Protein AF-A0AAJ7RJL3-F1 (afdb_monomer_lite)

Structure (mmCIF, N/CA/C/O backbone):
data_AF-A0AAJ7RJL3-F1
#
_entry.id   AF-A0AAJ7RJL3-F1
#
loop_
_atom_site.group_PDB
_atom_site.id
_atom_site.type_symbol
_atom_site.label_atom_id
_atom_site.label_alt_id
_atom_site.label_comp_id
_atom_site.label_asym_id
_atom_site.label_entity_id
_atom_site.label_seq_id
_atom_site.pdbx_PDB_ins_code
_atom_site.Cartn_x
_atom_site.Cartn_y
_atom_site.Cartn_z
_atom_site.occupancy
_atom_site.B_iso_or_equiv
_atom_site.auth_seq_id
_atom_site.auth_comp_id
_atom_site.auth_asym_id
_atom_site.auth_atom_id
_atom_site.pdbx_PDB_model_num
ATOM 1 N N . MET A 1 1 ? 36.591 -17.429 -32.434 1.00 35.62 1 MET A N 1
ATOM 2 C CA . MET A 1 1 ? 36.494 -15.971 -32.655 1.00 35.62 1 MET A CA 1
ATOM 3 C C . MET A 1 1 ? 35.721 -15.386 -31.494 1.00 35.62 1 MET A C 1
ATOM 5 O O . MET A 1 1 ? 34.635 -15.859 -31.198 1.00 35.62 1 MET A O 1
ATOM 9 N N . ILE A 1 2 ? 36.363 -14.473 -30.773 1.00 39.56 2 ILE A N 1
ATOM 10 C CA . ILE A 1 2 ? 35.896 -13.878 -29.521 1.00 39.56 2 ILE A CA 1
ATOM 11 C C . ILE A 1 2 ? 34.789 -12.877 -29.862 1.00 39.56 2 ILE A C 1
ATOM 13 O O . ILE A 1 2 ? 35.054 -11.872 -30.514 1.00 39.56 2 ILE A O 1
ATOM 17 N N . SER A 1 3 ? 33.558 -13.157 -29.442 1.00 34.84 3 SER A N 1
ATOM 18 C CA . SER A 1 3 ? 32.477 -12.171 -29.421 1.00 34.84 3 SER A CA 1
ATOM 19 C C . SER A 1 3 ? 32.304 -11.738 -27.974 1.00 34.84 3 SER A C 1
ATOM 21 O O . SER A 1 3 ? 31.796 -12.480 -27.139 1.00 34.84 3 SER A O 1
ATOM 23 N N . THR A 1 4 ? 32.830 -10.557 -27.683 1.00 36.81 4 THR A N 1
ATOM 24 C CA . THR A 1 4 ? 32.762 -9.854 -26.406 1.00 36.81 4 THR A CA 1
ATOM 25 C C . THR A 1 4 ? 31.321 -9.787 -25.899 1.00 36.81 4 THR A C 1
ATOM 27 O O . THR A 1 4 ? 30.490 -9.067 -26.453 1.00 36.81 4 THR A O 1
ATOM 30 N N . GLN A 1 5 ? 31.021 -10.526 -24.828 1.00 39.53 5 GLN A N 1
ATOM 31 C CA . GLN A 1 5 ? 29.902 -10.199 -23.951 1.00 39.53 5 GLN A CA 1
ATOM 32 C C . GLN A 1 5 ? 30.221 -8.842 -23.323 1.00 39.53 5 GLN A C 1
ATOM 34 O O . GLN A 1 5 ? 30.976 -8.755 -22.357 1.00 39.53 5 GLN A O 1
ATOM 39 N N . ASN A 1 6 ? 29.683 -7.769 -23.900 1.00 44.06 6 ASN A N 1
ATOM 40 C CA . ASN A 1 6 ? 29.599 -6.493 -23.208 1.00 44.06 6 ASN A CA 1
ATOM 41 C C . ASN A 1 6 ? 28.686 -6.726 -22.001 1.00 44.06 6 ASN A C 1
ATOM 43 O O . ASN A 1 6 ? 27.467 -6.806 -22.140 1.00 44.06 6 ASN A O 1
ATOM 47 N N . SER A 1 7 ? 29.296 -6.939 -20.837 1.00 47.31 7 SER A N 1
ATOM 48 C CA . SER A 1 7 ? 28.604 -6.988 -19.557 1.00 47.31 7 SER A CA 1
ATOM 49 C C . SER A 1 7 ? 27.905 -5.648 -19.370 1.00 47.31 7 SER A C 1
ATOM 51 O O . SER A 1 7 ? 28.570 -4.637 -19.160 1.00 47.31 7 SER A O 1
ATOM 53 N N . TRP A 1 8 ? 26.580 -5.630 -19.499 1.00 61.69 8 TRP A N 1
ATOM 54 C CA . TRP A 1 8 ? 25.765 -4.483 -19.122 1.00 61.69 8 TRP A CA 1
ATOM 55 C C . TRP A 1 8 ? 26.005 -4.241 -17.635 1.00 61.69 8 TRP A C 1
ATOM 57 O O . TRP A 1 8 ? 25.632 -5.080 -16.816 1.00 61.69 8 TRP A O 1
ATOM 67 N N . ASP A 1 9 ? 26.686 -3.151 -17.298 1.00 85.81 9 ASP A N 1
ATOM 68 C CA . ASP A 1 9 ? 26.835 -2.707 -15.918 1.00 85.81 9 ASP A CA 1
ATOM 69 C C . ASP A 1 9 ? 25.826 -1.575 -15.684 1.00 85.81 9 ASP A C 1
ATOM 71 O O . ASP A 1 9 ? 26.066 -0.440 -16.115 1.00 85.81 9 ASP A O 1
ATOM 75 N N . PRO A 1 10 ? 24.696 -1.854 -15.001 1.00 85.88 10 PRO A N 1
ATOM 76 C CA . PRO A 1 10 ? 23.670 -0.853 -14.739 1.00 85.88 10 PRO A CA 1
ATOM 77 C C . PRO A 1 10 ? 24.221 0.375 -14.016 1.00 85.88 10 PRO A C 1
ATOM 79 O O . PRO A 1 10 ? 23.704 1.475 -14.199 1.00 85.88 10 PRO A O 1
ATOM 82 N N . LYS A 1 11 ? 25.277 0.208 -13.210 1.00 91.62 11 LYS A N 1
ATOM 83 C CA . LYS A 1 11 ? 25.910 1.317 -12.504 1.00 91.62 11 LYS A CA 1
ATOM 84 C C . LYS A 1 11 ? 26.559 2.284 -13.487 1.00 91.62 11 LYS A C 1
ATOM 86 O O . LYS A 1 11 ? 26.235 3.473 -13.491 1.00 91.62 11 LYS A O 1
ATOM 91 N N . LEU A 1 12 ? 27.438 1.759 -14.337 1.00 93.19 12 LEU A N 1
ATOM 92 C CA . LEU A 1 12 ? 28.177 2.546 -15.318 1.00 93.19 12 LEU A CA 1
ATOM 93 C C . LEU A 1 12 ? 27.236 3.210 -16.334 1.00 93.19 12 LEU A C 1
ATOM 95 O O . LEU A 1 12 ? 27.422 4.377 -16.678 1.00 93.19 12 LEU A O 1
ATOM 99 N N . ASP A 1 13 ? 26.199 2.503 -16.780 1.00 92.44 13 ASP A N 1
ATOM 100 C CA . ASP A 1 13 ? 25.237 3.026 -17.754 1.00 92.44 13 ASP A CA 1
ATOM 101 C C . ASP A 1 13 ? 24.418 4.202 -17.202 1.00 92.44 13 ASP A C 1
ATOM 103 O O . ASP A 1 13 ? 24.235 5.210 -17.892 1.00 92.44 13 ASP A O 1
ATOM 107 N N . ILE A 1 14 ? 23.961 4.112 -15.950 1.00 95.69 14 ILE A N 1
ATOM 108 C CA . ILE A 1 14 ? 23.190 5.175 -15.289 1.00 95.69 14 ILE A CA 1
ATOM 109 C C . ILE A 1 14 ? 24.062 6.395 -14.978 1.00 95.69 14 ILE A C 1
ATOM 111 O O . ILE A 1 14 ? 23.648 7.535 -15.203 1.00 95.69 14 ILE A O 1
ATOM 115 N N . GLU A 1 15 ? 25.286 6.187 -14.502 1.00 95.81 15 GLU A N 1
ATOM 116 C CA . GLU A 1 15 ? 26.216 7.286 -14.241 1.00 95.81 15 GLU A CA 1
ATOM 117 C C . GLU A 1 15 ? 26.588 8.015 -15.541 1.00 95.81 15 GLU A C 1
ATOM 119 O O . GLU A 1 15 ? 26.516 9.246 -15.606 1.00 95.81 15 GLU A O 1
ATOM 124 N N . ASN A 1 16 ? 26.845 7.273 -16.623 1.00 95.38 16 ASN A N 1
ATOM 125 C CA . ASN A 1 16 ? 27.062 7.843 -17.953 1.00 95.38 16 ASN A CA 1
ATOM 126 C C . ASN A 1 16 ? 25.826 8.581 -18.488 1.00 95.38 16 ASN A C 1
ATOM 128 O O . ASN A 1 16 ? 25.960 9.636 -19.114 1.00 95.38 16 ASN A O 1
ATOM 132 N N . LEU A 1 17 ? 24.620 8.052 -18.258 1.00 95.25 17 LEU A N 1
ATOM 133 C CA . LEU A 1 17 ? 23.366 8.711 -18.622 1.00 95.25 17 LEU A CA 1
ATOM 134 C C . LEU A 1 17 ? 23.242 10.071 -17.926 1.00 95.25 17 LEU A C 1
ATOM 136 O O . LEU A 1 17 ? 22.984 11.073 -18.590 1.00 95.25 17 LEU A O 1
ATOM 140 N N . THR A 1 18 ? 23.456 10.116 -16.611 1.00 96.31 18 THR A N 1
ATOM 141 C CA . THR A 1 18 ? 23.304 11.353 -15.827 1.00 96.31 18 THR A CA 1
ATOM 142 C C . THR A 1 18 ? 24.402 12.375 -16.127 1.00 96.31 18 THR A C 1
ATOM 144 O O . THR A 1 18 ? 24.168 13.585 -16.090 1.00 96.31 18 THR A O 1
ATOM 147 N N . HIS A 1 19 ? 25.595 11.907 -16.502 1.00 96.19 19 HIS A N 1
ATOM 148 C CA . HIS A 1 19 ? 26.660 12.771 -16.995 1.00 96.19 19 HIS A CA 1
ATOM 149 C C . HIS A 1 19 ? 26.281 13.415 -18.340 1.00 96.19 19 HIS A C 1
ATOM 151 O O . HIS A 1 19 ? 26.462 14.618 -18.529 1.00 96.19 19 HIS A O 1
ATOM 157 N N . LYS A 1 20 ? 25.692 12.647 -19.270 1.00 95.62 20 LYS A N 1
ATOM 158 C CA . LYS A 1 20 ? 25.243 13.151 -20.585 1.00 95.62 20 LYS A CA 1
ATOM 159 C C . LYS A 1 20 ? 24.123 14.187 -20.492 1.00 95.62 20 LYS A C 1
ATOM 161 O O . LYS A 1 20 ? 24.009 15.026 -21.379 1.00 95.62 20 LYS A O 1
ATOM 166 N N . THR A 1 21 ? 23.308 14.151 -19.441 1.00 92.94 21 THR A N 1
ATOM 167 C CA . THR A 1 21 ? 22.253 15.151 -19.209 1.00 92.94 21 THR A CA 1
ATOM 168 C C . THR A 1 21 ? 22.771 16.433 -18.549 1.00 92.94 21 THR A C 1
ATOM 170 O O . THR A 1 21 ? 21.973 17.325 -18.276 1.00 92.94 21 THR A O 1
ATOM 173 N N . GLY A 1 22 ? 24.077 16.538 -18.262 1.00 92.88 22 GLY A N 1
ATOM 174 C CA . GLY A 1 22 ? 24.692 17.721 -17.646 1.00 92.88 22 GLY A CA 1
ATOM 175 C C . GLY A 1 22 ? 24.421 17.870 -16.145 1.00 92.88 22 GLY A C 1
ATOM 176 O O . GLY A 1 22 ? 24.781 18.880 -15.551 1.00 92.88 22 GLY A O 1
ATOM 177 N N . ASN A 1 23 ? 23.801 16.870 -15.516 1.00 94.94 23 ASN A N 1
ATOM 178 C CA . ASN A 1 23 ? 23.487 16.875 -14.092 1.00 94.94 23 ASN A CA 1
ATOM 179 C C . ASN A 1 23 ? 23.761 15.483 -13.522 1.00 94.94 23 ASN A C 1
ATOM 181 O O . ASN A 1 23 ? 22.869 14.635 -13.436 1.00 94.94 23 ASN A O 1
ATOM 185 N N . TYR A 1 24 ? 25.028 15.255 -13.178 1.00 96.69 24 TYR A N 1
ATOM 186 C CA . TYR A 1 24 ? 25.513 13.965 -12.707 1.00 96.69 24 TYR A CA 1
ATOM 187 C C . TYR A 1 24 ? 24.829 13.531 -11.402 1.00 96.69 24 TYR A C 1
ATOM 189 O O . TYR A 1 24 ? 24.559 14.339 -10.500 1.00 96.69 24 TYR A O 1
ATOM 197 N N . LYS A 1 25 ? 24.562 12.227 -11.309 1.00 96.44 25 LYS A N 1
ATOM 198 C CA . LYS A 1 25 ? 24.085 11.541 -10.110 1.00 96.44 25 LYS A CA 1
ATOM 199 C C . LYS A 1 25 ? 24.836 10.224 -9.970 1.00 96.44 25 LYS A C 1
ATOM 201 O O . LYS A 1 25 ? 24.911 9.452 -10.920 1.00 96.44 25 LYS A O 1
ATOM 206 N N . GLN A 1 26 ? 25.341 9.966 -8.766 1.00 96.94 26 GLN A N 1
ATOM 207 C CA . GLN A 1 26 ? 25.836 8.639 -8.408 1.00 96.94 26 GLN A CA 1
ATOM 208 C C . GLN A 1 26 ? 24.698 7.622 -8.516 1.00 96.94 26 GLN A C 1
ATOM 210 O O . GLN A 1 26 ? 23.537 7.971 -8.273 1.00 96.94 26 GLN A O 1
ATOM 215 N N . PHE A 1 27 ? 25.032 6.372 -8.831 1.00 96.69 27 PHE A N 1
ATOM 216 C CA . PHE A 1 27 ? 24.039 5.317 -9.024 1.00 96.69 27 PHE A CA 1
ATOM 217 C C . PHE A 1 27 ? 23.058 5.179 -7.851 1.00 96.69 27 PHE A C 1
ATOM 219 O O . PHE A 1 27 ? 21.849 5.228 -8.064 1.00 96.69 27 PHE A O 1
ATOM 226 N N . ASP A 1 28 ? 23.550 5.110 -6.612 1.00 97.12 28 ASP A N 1
ATOM 227 C CA . ASP A 1 28 ? 22.690 4.939 -5.430 1.00 97.12 28 ASP A CA 1
ATOM 228 C C . ASP A 1 28 ? 21.732 6.124 -5.236 1.00 97.12 28 ASP A C 1
ATOM 230 O O . ASP A 1 28 ? 20.562 5.952 -4.893 1.00 97.12 28 ASP A O 1
ATOM 234 N N . ILE A 1 29 ? 22.199 7.345 -5.521 1.00 96.88 29 ILE A N 1
ATOM 235 C CA . ILE A 1 29 ? 21.365 8.553 -5.472 1.00 96.88 29 ILE A CA 1
ATOM 236 C C . ILE A 1 29 ? 20.277 8.469 -6.542 1.00 96.88 29 ILE A C 1
ATOM 238 O O . ILE A 1 29 ? 19.115 8.749 -6.259 1.00 96.88 29 ILE A O 1
ATOM 242 N N . PHE A 1 30 ? 20.633 8.057 -7.758 1.00 97.12 30 PHE A N 1
ATOM 243 C CA . PHE A 1 30 ? 19.678 7.890 -8.847 1.00 97.12 30 PHE A CA 1
ATOM 244 C C . PHE A 1 30 ? 18.616 6.828 -8.522 1.00 97.12 30 PHE A C 1
ATOM 246 O O . PHE A 1 30 ? 17.428 7.063 -8.744 1.00 97.12 30 PHE A O 1
ATOM 253 N N . VAL A 1 31 ? 19.014 5.693 -7.939 1.00 97.00 31 VAL A N 1
ATOM 254 C CA . VAL A 1 31 ? 18.088 4.642 -7.485 1.00 97.00 31 VAL A CA 1
ATOM 255 C C . VAL A 1 31 ? 17.143 5.177 -6.409 1.00 97.00 31 VAL A C 1
ATOM 257 O O . VAL A 1 31 ? 15.935 4.966 -6.505 1.00 97.00 31 VAL A O 1
ATOM 260 N N . ASN A 1 32 ? 17.647 5.943 -5.440 1.00 97.12 32 ASN A N 1
ATOM 261 C CA . ASN A 1 32 ? 16.813 6.570 -4.411 1.00 97.12 32 ASN A CA 1
ATOM 262 C C . ASN A 1 32 ? 15.843 7.609 -4.997 1.00 97.12 32 ASN A C 1
ATOM 264 O O . ASN A 1 32 ? 14.693 7.702 -4.559 1.00 97.12 32 ASN A O 1
ATOM 268 N N . MET A 1 33 ? 16.272 8.376 -6.005 1.00 96.75 33 MET A N 1
ATOM 269 C CA . MET A 1 33 ? 15.394 9.289 -6.744 1.00 96.75 33 MET A CA 1
ATOM 270 C C . MET A 1 33 ? 14.291 8.511 -7.465 1.00 96.75 33 MET A C 1
ATOM 272 O O . MET A 1 33 ? 13.120 8.867 -7.353 1.00 96.75 33 MET A O 1
ATOM 276 N N . LEU A 1 34 ? 14.640 7.418 -8.148 1.00 97.12 34 LEU A N 1
ATOM 277 C CA . LEU A 1 34 ? 13.685 6.554 -8.840 1.00 97.12 34 LEU A CA 1
ATOM 278 C C . LEU A 1 34 ? 12.684 5.926 -7.861 1.00 97.12 34 LEU A C 1
ATOM 280 O O . LEU A 1 34 ? 11.479 5.972 -8.102 1.00 97.12 34 LEU A O 1
ATOM 284 N N . GLN A 1 35 ? 13.163 5.411 -6.727 1.00 97.12 35 GLN A N 1
ATOM 285 C CA . GLN A 1 35 ? 12.326 4.884 -5.652 1.00 97.12 35 GLN A CA 1
ATOM 286 C C . GLN A 1 35 ? 11.371 5.955 -5.113 1.00 97.12 35 GLN A C 1
ATOM 288 O O . GLN A 1 35 ? 10.177 5.698 -4.966 1.00 97.12 35 GLN A O 1
ATOM 293 N N . SER A 1 36 ? 11.872 7.166 -4.861 1.00 97.12 36 SER A N 1
ATOM 294 C CA . SER A 1 36 ? 11.058 8.280 -4.363 1.00 97.12 36 SER A CA 1
ATOM 295 C C . SER A 1 36 ? 9.999 8.716 -5.376 1.00 97.12 36 SER A C 1
ATOM 297 O O . SER A 1 36 ? 8.876 9.032 -4.989 1.00 97.12 36 SER A O 1
ATOM 299 N N . GLY A 1 37 ? 10.322 8.677 -6.673 1.00 95.69 37 GLY A N 1
ATOM 300 C CA . GLY A 1 37 ? 9.372 8.928 -7.755 1.00 95.69 37 GLY A CA 1
ATOM 301 C C . GLY A 1 37 ? 8.282 7.854 -7.852 1.00 95.69 37 GLY A C 1
ATOM 302 O O . GLY A 1 37 ? 7.109 8.186 -8.014 1.00 95.69 37 GLY A O 1
ATOM 303 N N . LEU A 1 38 ? 8.638 6.572 -7.696 1.00 96.75 38 LEU A N 1
ATOM 304 C CA . LEU A 1 38 ? 7.683 5.453 -7.708 1.00 96.75 38 LEU A CA 1
ATOM 305 C C . LEU A 1 38 ? 6.736 5.494 -6.501 1.00 96.75 38 LEU A C 1
ATOM 307 O O . LEU A 1 38 ? 5.535 5.272 -6.648 1.00 96.75 38 LEU A O 1
ATOM 311 N N . LEU A 1 39 ? 7.272 5.803 -5.318 1.00 96.88 39 LEU A N 1
ATOM 312 C CA . LEU A 1 39 ? 6.508 5.911 -4.072 1.00 96.88 39 LEU A CA 1
ATOM 313 C C . LEU A 1 39 ? 5.832 7.278 -3.889 1.00 96.88 39 LEU A C 1
ATOM 315 O O . LEU A 1 39 ? 5.066 7.450 -2.943 1.00 96.88 39 LEU A O 1
ATOM 319 N N . LYS A 1 40 ? 6.102 8.244 -4.778 1.00 94.25 40 LYS A N 1
ATOM 320 C CA . LYS A 1 40 ? 5.620 9.634 -4.708 1.00 94.25 40 LYS A CA 1
ATOM 321 C C . LYS A 1 40 ? 5.911 10.308 -3.359 1.00 94.25 40 LYS A C 1
ATOM 323 O O . LYS A 1 40 ? 5.078 11.034 -2.824 1.00 94.25 40 LYS A O 1
ATOM 328 N N . THR A 1 41 ? 7.091 10.058 -2.795 1.00 95.94 41 THR A N 1
ATOM 329 C CA . THR A 1 41 ? 7.513 10.601 -1.488 1.00 95.94 41 THR A CA 1
ATOM 330 C C . THR A 1 41 ? 8.260 11.930 -1.592 1.00 95.94 41 THR A C 1
ATOM 332 O O . THR A 1 41 ? 8.510 12.568 -0.572 1.00 95.94 41 THR A O 1
ATOM 335 N N . SER A 1 42 ? 8.626 12.356 -2.803 1.00 94.50 42 SER A N 1
ATOM 336 C CA . SER A 1 42 ? 9.332 13.610 -3.065 1.00 94.50 42 SER A CA 1
ATOM 337 C C . SER A 1 42 ? 8.641 14.390 -4.178 1.00 94.50 42 SER A C 1
ATOM 339 O O . SER A 1 42 ? 8.313 13.825 -5.217 1.00 94.50 42 SER A O 1
ATOM 341 N N . GLU A 1 43 ? 8.456 15.693 -3.973 1.00 93.38 43 GLU A N 1
ATOM 342 C CA . GLU A 1 43 ? 7.860 16.600 -4.966 1.00 93.38 43 GLU A CA 1
ATOM 343 C C . GLU A 1 43 ? 8.862 17.023 -6.054 1.00 93.38 43 GLU A C 1
ATOM 345 O O . GLU A 1 43 ? 8.466 17.432 -7.143 1.00 93.38 43 GLU A O 1
ATOM 350 N N . CYS A 1 44 ? 10.166 16.879 -5.795 1.00 94.12 44 CYS A N 1
ATOM 351 C CA . CYS A 1 44 ? 11.230 17.262 -6.726 1.00 94.12 44 CYS A CA 1
ATOM 352 C C . CYS A 1 44 ? 11.481 16.215 -7.823 1.00 94.12 44 CYS A C 1
ATOM 354 O O . CYS A 1 44 ? 12.279 16.457 -8.728 1.00 94.12 44 CYS A O 1
ATOM 356 N N . VAL A 1 45 ? 10.859 15.034 -7.745 1.00 96.81 45 VAL A N 1
ATOM 357 C CA . VAL A 1 45 ? 11.052 13.942 -8.708 1.00 96.81 45 VAL A CA 1
ATOM 358 C C . VAL A 1 45 ? 9.703 13.472 -9.242 1.00 96.81 45 VAL A C 1
ATOM 360 O O . VAL A 1 45 ? 8.831 13.083 -8.471 1.00 96.81 45 VAL A O 1
ATOM 363 N N . SER A 1 46 ? 9.545 13.448 -10.565 1.00 96.62 46 SER A N 1
ATOM 364 C CA . SER A 1 46 ? 8.373 12.873 -11.235 1.00 96.62 46 SER A CA 1
ATOM 365 C C . SER A 1 46 ? 8.776 11.828 -12.275 1.00 96.62 46 SER A C 1
ATOM 367 O O . SER A 1 46 ? 9.890 11.854 -12.800 1.00 96.62 46 SER A O 1
ATOM 369 N N . LEU A 1 47 ? 7.868 10.892 -12.561 1.00 97.44 47 LEU A N 1
ATOM 370 C CA . LEU A 1 47 ? 8.082 9.798 -13.506 1.00 97.44 47 LEU A CA 1
ATOM 371 C C . LEU A 1 47 ? 7.006 9.811 -14.589 1.00 97.44 47 LEU A C 1
ATOM 373 O O . LEU A 1 47 ? 5.820 9.755 -14.268 1.00 97.44 47 LEU A O 1
ATOM 377 N N . ASP A 1 48 ? 7.434 9.801 -15.850 1.00 95.81 48 ASP A N 1
ATOM 378 C CA . ASP A 1 48 ? 6.557 9.711 -17.020 1.00 95.81 48 ASP A CA 1
ATOM 379 C C . ASP A 1 48 ? 6.961 8.516 -17.893 1.00 95.81 48 ASP A C 1
ATOM 381 O O . ASP A 1 48 ? 8.147 8.234 -18.044 1.00 95.81 48 ASP A O 1
ATOM 385 N N . LEU A 1 49 ? 6.003 7.811 -18.499 1.00 95.69 49 LEU A N 1
ATOM 386 C CA . LEU A 1 49 ? 6.285 6.709 -19.427 1.00 95.69 49 LEU A CA 1
ATOM 387 C C . LEU A 1 49 ? 5.870 7.107 -20.842 1.00 95.69 49 LEU A C 1
ATOM 389 O O . LEU A 1 49 ? 4.683 7.254 -21.121 1.00 95.69 49 LEU A O 1
ATOM 393 N N . LEU A 1 50 ? 6.847 7.255 -21.734 1.00 93.62 50 LEU A N 1
ATOM 394 C CA . LEU A 1 50 ? 6.639 7.773 -23.084 1.00 93.62 50 LEU A CA 1
ATOM 395 C C . LEU A 1 50 ? 6.937 6.726 -24.158 1.00 93.62 50 LEU A C 1
ATOM 397 O O . LEU A 1 50 ? 7.821 5.874 -24.016 1.00 93.62 50 LEU A O 1
ATOM 401 N N . THR A 1 51 ? 6.210 6.807 -25.268 1.00 92.69 51 THR A N 1
ATOM 402 C CA . THR A 1 51 ? 6.559 6.114 -26.510 1.00 92.69 51 THR A CA 1
ATOM 403 C C . THR A 1 51 ? 7.529 6.955 -27.340 1.00 92.69 51 THR A C 1
ATOM 405 O O . THR A 1 51 ? 7.718 8.147 -27.096 1.00 92.69 51 THR A O 1
ATOM 408 N N . PHE A 1 52 ? 8.143 6.351 -28.359 1.00 88.50 52 PHE A N 1
ATOM 409 C CA . PHE A 1 52 ? 8.986 7.105 -29.291 1.00 88.50 52 PHE A CA 1
ATOM 410 C C . PHE A 1 52 ? 8.206 8.228 -29.999 1.00 88.50 52 PHE A C 1
ATOM 412 O O . PHE A 1 52 ? 8.710 9.341 -30.113 1.00 88.50 52 PHE A O 1
ATOM 419 N N . LYS A 1 53 ? 6.947 7.968 -30.373 1.00 88.88 53 LYS A N 1
ATOM 420 C CA . LYS A 1 53 ? 6.054 8.966 -30.977 1.00 88.88 53 LYS A CA 1
ATOM 421 C C . LYS A 1 53 ? 5.820 10.163 -30.050 1.00 88.88 53 LYS A C 1
ATOM 423 O O . LYS A 1 53 ? 5.841 11.304 -30.500 1.00 88.88 53 LYS A O 1
ATOM 428 N N . ASP A 1 54 ? 5.644 9.922 -28.751 1.00 89.94 54 ASP A N 1
ATOM 429 C CA . ASP A 1 54 ? 5.452 11.001 -27.771 1.00 89.94 54 ASP A CA 1
ATOM 430 C C . ASP A 1 54 ? 6.708 11.874 -27.642 1.00 89.94 54 ASP A C 1
ATOM 432 O O . ASP A 1 54 ? 6.611 13.096 -27.532 1.00 89.94 54 ASP A O 1
ATOM 436 N N . LEU A 1 55 ? 7.899 11.269 -27.717 1.00 86.31 55 LEU A N 1
ATOM 437 C CA . LEU A 1 55 ? 9.165 12.008 -27.715 1.00 86.31 55 LEU A CA 1
ATOM 438 C C . LEU A 1 55 ? 9.319 12.902 -28.952 1.00 86.31 55 LEU A C 1
ATOM 440 O O . LEU A 1 55 ? 9.820 14.021 -28.832 1.00 86.31 55 LEU A O 1
ATOM 444 N N . GLU A 1 56 ? 8.891 12.437 -30.127 1.00 85.38 56 GLU A N 1
ATOM 445 C CA . GLU A 1 56 ? 8.881 13.254 -31.347 1.00 85.38 56 GLU A CA 1
ATOM 446 C C . GLU A 1 56 ? 7.929 14.444 -31.219 1.00 85.38 56 GLU A C 1
ATOM 448 O O . GLU A 1 56 ? 8.324 15.569 -31.523 1.00 85.38 56 GLU A O 1
ATOM 453 N N . LEU A 1 57 ? 6.726 14.224 -30.679 1.00 86.12 57 LEU A N 1
ATOM 454 C CA . LEU A 1 57 ? 5.755 15.292 -30.425 1.00 86.12 57 LEU A CA 1
ATOM 455 C C . LEU A 1 57 ? 6.275 16.334 -29.424 1.00 86.12 57 LEU A C 1
ATOM 457 O O . LEU A 1 57 ? 6.035 17.533 -29.584 1.00 86.12 57 LEU A O 1
ATOM 461 N N . LEU A 1 58 ? 7.005 15.904 -28.392 1.00 83.38 58 LEU A N 1
ATOM 462 C CA . LEU A 1 58 ? 7.635 16.820 -27.439 1.00 83.38 58 LEU A CA 1
ATOM 463 C C . LEU A 1 58 ? 8.760 17.636 -28.086 1.00 83.38 58 LEU A C 1
ATOM 465 O O . LEU A 1 58 ? 8.907 18.818 -27.772 1.00 83.38 58 LEU A O 1
ATOM 469 N N . ARG A 1 59 ? 9.527 17.044 -29.010 1.00 82.94 59 ARG A N 1
ATOM 470 C CA . ARG A 1 59 ? 10.543 17.773 -29.784 1.00 82.94 59 ARG A CA 1
ATOM 471 C C . ARG A 1 59 ? 9.910 18.786 -30.731 1.00 82.94 59 ARG A C 1
ATOM 473 O O . ARG A 1 59 ? 10.347 19.932 -30.741 1.00 82.94 59 ARG A O 1
ATOM 480 N N . SER A 1 60 ? 8.873 18.398 -31.471 1.00 78.44 60 SER A N 1
ATOM 481 C CA . SER A 1 60 ? 8.203 19.286 -32.426 1.00 78.44 60 SER A CA 1
ATOM 482 C C . SER A 1 60 ? 7.464 20.433 -31.737 1.00 78.44 60 SER A C 1
ATOM 484 O O . SER A 1 60 ? 7.435 21.536 -32.263 1.00 78.44 60 SER A O 1
ATOM 486 N N . ARG A 1 61 ? 6.910 20.214 -30.536 1.00 76.00 61 ARG A N 1
ATOM 487 C CA . ARG A 1 61 ? 6.283 21.285 -29.744 1.00 76.00 61 ARG A CA 1
ATOM 488 C C . ARG A 1 61 ? 7.305 22.254 -29.143 1.00 76.00 61 ARG A C 1
ATOM 490 O O . ARG A 1 61 ? 7.008 23.430 -28.988 1.00 76.00 61 ARG A O 1
ATOM 497 N N . ARG A 1 62 ? 8.499 21.777 -28.777 1.00 68.88 62 ARG A N 1
ATOM 498 C CA . ARG A 1 62 ? 9.569 22.634 -28.234 1.00 68.88 62 ARG A CA 1
ATOM 499 C C . ARG A 1 62 ? 10.242 23.490 -29.314 1.00 68.88 62 ARG A C 1
ATOM 501 O O . ARG A 1 62 ? 10.893 24.472 -28.982 1.00 68.88 62 ARG A O 1
ATOM 508 N N . ILE A 1 63 ? 10.096 23.096 -30.579 1.00 62.72 63 ILE A N 1
ATOM 509 C CA . ILE A 1 63 ? 10.687 23.727 -31.759 1.00 62.72 63 ILE A CA 1
ATOM 510 C C . ILE A 1 63 ? 9.538 24.118 -32.704 1.00 62.72 63 ILE A C 1
ATOM 512 O O . ILE A 1 63 ? 9.348 23.513 -33.757 1.00 62.72 63 ILE A O 1
ATOM 516 N N . GLU A 1 64 ? 8.726 25.108 -32.332 1.00 55.44 64 GLU A N 1
ATOM 517 C CA . GLU A 1 64 ? 7.836 25.752 -33.306 1.00 55.44 64 GLU A CA 1
ATOM 518 C C . GLU A 1 64 ? 8.705 26.448 -34.367 1.00 55.44 64 GLU A C 1
ATOM 520 O O . GLU A 1 64 ? 9.296 27.493 -34.105 1.00 55.44 64 GLU A O 1
ATOM 525 N N . GLY A 1 65 ? 8.825 25.843 -35.558 1.00 53.66 65 GLY A N 1
ATOM 526 C CA . GLY A 1 65 ? 9.364 26.533 -36.736 1.00 53.66 65 GLY A CA 1
ATOM 527 C C . GLY A 1 65 ? 10.208 25.741 -37.738 1.00 53.66 65 GLY A C 1
ATOM 528 O O . GLY A 1 65 ? 10.614 26.335 -38.730 1.00 53.66 65 GLY A O 1
ATOM 529 N N . SER A 1 66 ? 10.489 24.444 -37.565 1.00 47.69 66 SER A N 1
ATOM 530 C CA . SER A 1 66 ? 11.244 23.697 -38.590 1.00 47.69 66 SER A CA 1
ATOM 531 C C . SER A 1 66 ? 10.472 22.491 -39.109 1.00 47.69 66 SER A C 1
ATOM 533 O O . SER A 1 66 ? 10.509 21.389 -38.564 1.00 47.69 66 SER A O 1
ATOM 535 N N . SER A 1 67 ? 9.749 22.737 -40.198 1.00 52.81 67 SER A N 1
ATOM 536 C CA . SER A 1 67 ? 9.231 21.728 -41.109 1.00 52.81 67 SER A CA 1
ATOM 537 C C . SER A 1 67 ? 10.392 20.933 -41.704 1.00 52.81 67 SER A C 1
ATOM 539 O O . SER A 1 67 ? 10.979 21.375 -42.681 1.00 52.81 67 SER A O 1
ATOM 541 N N . ASN A 1 68 ? 10.724 19.779 -41.126 1.00 49.91 68 ASN A N 1
ATOM 542 C CA . ASN A 1 68 ? 11.510 18.733 -41.783 1.00 49.91 68 ASN A CA 1
ATOM 543 C C . ASN A 1 68 ? 11.121 17.376 -41.185 1.00 49.91 68 ASN A C 1
ATOM 545 O O . ASN A 1 68 ? 11.748 16.861 -40.263 1.00 49.91 68 ASN A O 1
ATOM 549 N N . SER A 1 69 ? 10.034 16.815 -41.714 1.00 46.03 69 SER A N 1
ATOM 550 C CA . SER A 1 69 ? 9.616 15.433 -41.483 1.00 46.03 69 SER A CA 1
ATOM 551 C C . SER A 1 69 ? 10.603 14.499 -42.189 1.00 46.03 69 SER A C 1
ATOM 553 O O . SER A 1 69 ? 10.427 14.182 -43.366 1.00 46.03 69 SER A O 1
ATOM 555 N N . SER A 1 70 ? 11.644 14.047 -41.491 1.00 51.06 70 SER A N 1
ATOM 556 C CA . SER A 1 70 ? 12.430 12.902 -41.942 1.00 51.06 70 SER A CA 1
ATOM 557 C C . SER A 1 70 ? 11.623 11.625 -41.711 1.00 51.06 70 SER A C 1
ATOM 559 O O . SER A 1 70 ? 11.512 11.094 -40.609 1.00 51.06 70 SER A O 1
ATOM 561 N N . THR A 1 71 ? 11.041 11.125 -42.796 1.00 49.56 71 THR A N 1
ATOM 562 C CA . THR A 1 71 ? 10.444 9.794 -42.907 1.00 49.56 71 THR A CA 1
ATOM 563 C C . THR A 1 71 ? 11.535 8.733 -42.751 1.00 49.56 71 THR A C 1
ATOM 565 O O . THR A 1 71 ? 12.055 8.214 -43.738 1.00 49.56 71 THR A O 1
ATOM 568 N N . LEU A 1 72 ? 11.929 8.427 -41.516 1.00 52.78 72 LEU A N 1
ATOM 569 C CA . LEU A 1 72 ? 12.875 7.353 -41.234 1.00 52.78 72 LEU A CA 1
ATOM 570 C C . LEU A 1 72 ? 12.120 6.143 -40.681 1.00 52.78 72 LEU A C 1
ATOM 572 O O . LEU A 1 72 ? 11.770 6.098 -39.507 1.00 52.78 72 LEU A O 1
ATOM 576 N N . ASN A 1 73 ? 11.850 5.190 -41.579 1.00 48.03 73 ASN A N 1
ATOM 577 C CA . ASN A 1 73 ? 11.509 3.782 -41.348 1.00 48.03 73 ASN A CA 1
ATOM 578 C C . ASN A 1 73 ? 11.286 3.397 -39.882 1.00 48.03 73 ASN A C 1
ATOM 580 O O . ASN A 1 73 ? 12.157 2.831 -39.213 1.00 48.03 73 ASN A O 1
ATOM 584 N N . HIS A 1 74 ? 10.077 3.671 -39.404 1.00 51.50 74 HIS A N 1
ATOM 585 C CA . HIS A 1 74 ? 9.656 3.333 -38.061 1.00 51.50 74 HIS A CA 1
ATOM 586 C C . HIS A 1 74 ? 9.394 1.823 -38.002 1.00 51.50 74 HIS A C 1
ATOM 588 O O . HIS A 1 74 ? 8.258 1.358 -38.078 1.00 51.50 74 HIS A O 1
ATOM 594 N N . LYS A 1 75 ? 10.460 1.023 -37.855 1.00 52.97 75 LYS A N 1
ATOM 595 C CA . LYS A 1 75 ? 10.318 -0.306 -37.251 1.00 52.97 75 LYS A CA 1
ATOM 596 C C . LYS A 1 75 ? 9.522 -0.081 -35.968 1.00 52.97 75 LYS A C 1
ATOM 598 O O . LYS A 1 75 ? 9.890 0.771 -35.154 1.00 52.97 75 LYS A O 1
ATOM 603 N N . THR A 1 76 ? 8.396 -0.770 -35.837 1.00 56.28 76 THR A N 1
ATOM 604 C CA . THR A 1 76 ? 7.455 -0.691 -34.718 1.00 56.28 76 THR A CA 1
ATOM 605 C C . THR A 1 76 ? 8.139 -1.183 -33.443 1.00 56.28 76 THR A C 1
ATOM 607 O O . THR A 1 76 ? 7.915 -2.300 -32.982 1.00 56.28 76 THR A O 1
ATOM 610 N N . SER A 1 77 ? 9.059 -0.389 -32.900 1.00 66.25 77 SER A N 1
ATOM 611 C CA . SER A 1 77 ? 9.716 -0.717 -31.650 1.00 66.25 77 SER A CA 1
ATOM 612 C C . SER A 1 77 ? 8.701 -0.465 -30.545 1.00 66.25 77 SER A C 1
ATOM 614 O O . SER A 1 77 ? 8.315 0.668 -30.266 1.00 66.25 77 SER A O 1
ATOM 616 N N . ASN A 1 78 ? 8.267 -1.536 -29.883 1.00 81.31 78 ASN A N 1
ATOM 617 C CA . ASN A 1 78 ? 7.473 -1.457 -28.654 1.00 81.31 78 ASN A CA 1
ATOM 618 C C . ASN A 1 78 ? 8.292 -0.909 -27.468 1.00 81.31 78 ASN A C 1
ATOM 620 O O . ASN A 1 78 ? 7.914 -1.084 -26.313 1.00 81.31 78 ASN A O 1
ATOM 624 N N . ARG A 1 79 ? 9.407 -0.224 -27.747 1.00 88.94 79 ARG A N 1
ATOM 625 C CA . ARG A 1 79 ? 10.268 0.399 -26.755 1.00 88.94 79 ARG A CA 1
ATOM 626 C C . ARG A 1 79 ? 9.486 1.489 -26.030 1.00 88.94 79 ARG A C 1
ATOM 628 O O . ARG A 1 79 ? 8.646 2.186 -26.614 1.00 88.94 79 ARG A O 1
ATOM 635 N N . ARG A 1 80 ? 9.748 1.616 -24.738 1.00 93.38 80 ARG A N 1
ATOM 636 C CA . ARG A 1 80 ? 9.225 2.691 -23.897 1.00 93.38 80 ARG A CA 1
ATOM 637 C C . ARG A 1 80 ? 10.389 3.455 -23.299 1.00 93.38 80 ARG A C 1
ATOM 639 O O . ARG A 1 80 ? 11.492 2.930 -23.201 1.00 93.38 80 ARG A O 1
ATOM 646 N N . TYR A 1 81 ? 10.147 4.694 -22.920 1.00 94.31 81 TYR A N 1
ATOM 647 C CA . TYR A 1 81 ? 11.125 5.532 -22.251 1.00 94.31 81 TYR A CA 1
ATOM 648 C C . TYR A 1 81 ? 10.513 5.981 -20.935 1.00 94.31 81 TYR A C 1
ATOM 650 O O . TYR A 1 81 ? 9.551 6.747 -20.933 1.00 94.31 81 TYR A O 1
ATOM 658 N N . LEU A 1 82 ? 11.041 5.468 -19.827 1.00 96.81 82 LEU A N 1
ATOM 659 C CA . LEU A 1 82 ? 10.707 5.973 -18.503 1.00 96.81 82 LEU A CA 1
ATOM 660 C C . LEU A 1 82 ? 11.541 7.232 -18.268 1.00 96.81 82 LEU A C 1
ATOM 662 O O . LEU A 1 82 ? 12.767 7.181 -18.260 1.00 96.81 82 LEU A O 1
ATOM 666 N N . ILE A 1 83 ? 10.885 8.372 -18.131 1.00 96.44 83 ILE A N 1
ATOM 667 C CA . ILE A 1 83 ? 11.524 9.666 -17.943 1.00 96.44 83 ILE A CA 1
ATOM 668 C C . ILE A 1 83 ? 11.505 9.987 -16.459 1.00 96.44 83 ILE A C 1
ATOM 670 O O . ILE A 1 83 ? 10.445 10.267 -15.900 1.00 96.44 83 ILE A O 1
ATOM 674 N N . LEU A 1 84 ? 12.681 9.978 -15.831 1.00 97.56 84 LEU A N 1
ATOM 675 C CA . LEU A 1 84 ? 12.842 10.551 -14.502 1.00 97.56 84 LEU A CA 1
ATOM 676 C C . LEU A 1 84 ? 13.087 12.048 -14.649 1.00 97.56 84 LEU A C 1
ATOM 678 O O . LEU A 1 84 ? 14.114 12.468 -15.179 1.00 97.56 84 LEU A O 1
ATOM 682 N N . THR A 1 85 ? 12.133 12.854 -14.198 1.00 97.25 85 THR A N 1
ATOM 683 C CA . THR A 1 85 ? 12.234 14.311 -14.207 1.00 97.25 85 THR A CA 1
ATOM 684 C C . THR A 1 85 ? 12.625 14.790 -12.820 1.00 97.25 85 THR A C 1
ATOM 686 O O . THR A 1 85 ? 11.864 14.626 -11.871 1.00 97.25 85 THR A O 1
ATOM 689 N N . TYR A 1 86 ? 13.798 15.400 -12.707 1.00 97.12 86 TYR A N 1
ATOM 690 C CA . TYR A 1 86 ? 14.265 16.053 -11.492 1.00 97.12 86 TYR A CA 1
ATOM 691 C C . TYR A 1 86 ? 14.065 17.561 -11.623 1.00 97.12 86 TYR A C 1
ATOM 693 O O . TYR A 1 86 ? 14.648 18.185 -12.510 1.00 97.12 86 TYR A O 1
ATOM 701 N N . THR A 1 87 ? 13.218 18.127 -10.767 1.00 96.62 87 THR A N 1
ATOM 702 C CA . THR A 1 87 ? 12.887 19.554 -10.737 1.00 96.62 87 THR A CA 1
ATOM 703 C C . THR A 1 87 ? 13.352 20.149 -9.415 1.00 96.62 87 THR A C 1
ATOM 705 O O . THR A 1 87 ? 12.912 19.726 -8.349 1.00 96.62 87 THR A O 1
ATOM 708 N N . VAL A 1 88 ? 14.239 21.133 -9.496 1.00 93.38 88 VAL A N 1
ATOM 709 C CA . VAL A 1 88 ? 14.718 21.954 -8.375 1.00 93.38 88 VAL A CA 1
ATOM 710 C C . VAL A 1 88 ? 14.470 23.432 -8.684 1.00 93.38 88 VAL A C 1
ATOM 712 O O . VAL A 1 88 ? 13.904 23.748 -9.725 1.00 93.38 88 VAL A O 1
ATOM 715 N N . GLU A 1 89 ? 14.866 24.344 -7.793 1.00 92.06 89 GLU A N 1
ATOM 716 C CA . GLU A 1 89 ? 14.515 25.776 -7.867 1.00 92.06 89 GLU A CA 1
ATOM 717 C C . GLU A 1 89 ? 14.815 26.440 -9.223 1.00 92.06 89 GLU A C 1
ATOM 719 O O . GLU A 1 89 ? 14.038 27.286 -9.665 1.00 92.06 89 GLU A O 1
ATOM 724 N N . PHE A 1 90 ? 15.893 26.035 -9.904 1.00 91.19 90 PHE A N 1
ATOM 725 C CA . PHE A 1 90 ? 16.325 26.645 -11.169 1.00 91.19 90 PHE A CA 1
ATOM 726 C C . PHE A 1 90 ? 16.519 25.658 -12.323 1.00 91.19 90 PHE A C 1
ATOM 728 O O . PHE A 1 90 ? 16.699 26.094 -13.457 1.00 91.19 90 PHE A O 1
ATOM 735 N N . ASP A 1 91 ? 16.427 24.350 -12.067 1.00 93.38 91 ASP A N 1
ATOM 736 C CA . ASP A 1 91 ? 16.699 23.329 -13.075 1.00 93.38 91 ASP A CA 1
ATOM 737 C C . ASP A 1 91 ? 15.569 22.312 -13.192 1.00 93.38 91 ASP A C 1
ATOM 739 O O . ASP A 1 91 ? 14.974 21.870 -12.206 1.00 93.38 91 ASP A O 1
ATOM 743 N N . ARG A 1 92 ? 15.340 21.869 -14.429 1.00 95.00 92 ARG A N 1
ATOM 744 C CA . ARG A 1 92 ? 14.473 20.737 -14.744 1.00 95.00 92 ARG A CA 1
ATOM 745 C C . ARG A 1 92 ? 15.199 19.790 -15.688 1.00 95.00 92 ARG A C 1
ATOM 747 O O . ARG A 1 92 ? 15.337 20.069 -16.879 1.00 95.00 92 ARG A O 1
ATOM 754 N N . ILE A 1 93 ? 15.669 18.674 -15.144 1.00 96.06 93 ILE A N 1
ATOM 755 C CA . ILE A 1 93 ? 16.465 17.678 -15.863 1.00 96.06 93 ILE A CA 1
ATOM 756 C C . ILE A 1 93 ? 15.623 16.439 -16.129 1.00 96.06 93 ILE A C 1
ATOM 758 O O . ILE A 1 93 ? 14.906 15.966 -15.253 1.00 96.06 93 ILE A O 1
ATOM 762 N N . HIS A 1 94 ? 15.744 15.892 -17.336 1.00 95.75 94 HIS A N 1
ATOM 763 C CA . HIS A 1 94 ? 15.090 14.653 -17.735 1.00 95.75 94 HIS A CA 1
ATOM 764 C C . HIS A 1 94 ? 16.139 13.566 -17.969 1.00 95.75 94 HIS A C 1
ATOM 766 O O . HIS A 1 94 ? 16.999 13.720 -18.835 1.00 95.75 94 HIS A O 1
ATOM 772 N N . TYR A 1 95 ? 16.034 12.459 -17.240 1.00 96.88 95 TYR A N 1
ATOM 773 C CA . TYR A 1 95 ? 16.858 11.268 -17.420 1.00 96.88 95 TYR A CA 1
ATOM 774 C C . TYR A 1 95 ? 16.031 10.181 -18.127 1.00 96.88 95 TYR A C 1
ATOM 776 O O . TYR A 1 95 ? 15.180 9.552 -17.492 1.00 96.88 95 TYR A O 1
ATOM 784 N N . PRO A 1 96 ? 16.214 9.977 -19.446 1.00 94.69 96 PRO A N 1
ATOM 785 C CA . PRO A 1 96 ? 15.467 8.974 -20.195 1.00 94.69 96 PRO A CA 1
ATOM 786 C C . PRO A 1 96 ? 16.049 7.573 -19.980 1.00 94.69 96 PRO A C 1
ATOM 788 O O . PRO A 1 96 ? 17.186 7.304 -20.359 1.00 94.69 96 PRO A O 1
ATOM 791 N N . LEU A 1 97 ? 15.243 6.665 -19.435 1.00 94.75 97 LEU A N 1
ATOM 792 C CA . LEU A 1 97 ? 15.562 5.251 -19.251 1.00 94.75 97 LEU A CA 1
ATOM 793 C C . LEU A 1 97 ? 14.856 4.420 -20.332 1.00 94.75 97 LEU A C 1
ATOM 795 O O . LEU A 1 97 ? 13.628 4.284 -20.297 1.00 94.75 97 LEU A O 1
ATOM 799 N N . PRO A 1 98 ? 15.587 3.875 -21.318 1.00 92.06 98 PRO A N 1
ATOM 800 C CA . PRO A 1 98 ? 14.986 3.058 -22.359 1.00 92.06 98 PRO A CA 1
ATOM 801 C C . PRO A 1 98 ? 14.606 1.674 -21.820 1.00 92.06 98 PRO A C 1
ATOM 803 O O . PRO A 1 98 ? 15.454 0.945 -21.318 1.00 92.06 98 PRO A O 1
ATOM 806 N N . LEU A 1 99 ? 13.345 1.294 -21.990 1.00 91.88 99 LEU A N 1
ATOM 807 C CA . LEU A 1 99 ? 12.788 0.006 -21.590 1.00 91.88 99 LEU A CA 1
ATOM 808 C C . LEU A 1 99 ? 12.448 -0.817 -22.831 1.00 91.88 99 LEU A C 1
ATOM 810 O O . LEU A 1 99 ? 11.701 -0.369 -23.710 1.00 91.88 99 LEU A O 1
ATOM 814 N N . GLU A 1 100 ? 13.005 -2.019 -22.902 1.00 90.62 100 GLU A N 1
ATOM 815 C CA . GLU A 1 100 ? 12.696 -2.984 -23.952 1.00 90.62 100 GLU A CA 1
ATOM 816 C C . GLU A 1 100 ? 11.403 -3.735 -23.635 1.00 90.62 100 GLU A C 1
ATOM 818 O O . GLU A 1 100 ? 11.038 -3.940 -22.478 1.00 90.62 100 GLU A O 1
ATOM 823 N N . TYR A 1 101 ? 10.670 -4.109 -24.681 1.00 89.25 101 TYR A N 1
ATOM 824 C CA . TYR A 1 101 ? 9.426 -4.843 -24.515 1.00 89.25 101 TYR A CA 1
ATOM 825 C C . TYR A 1 101 ? 9.720 -6.329 -24.324 1.00 89.25 101 TYR A C 1
ATOM 827 O O . TYR A 1 101 ? 10.154 -6.997 -25.259 1.00 89.25 101 TYR A O 1
ATOM 835 N N . CYS A 1 102 ? 9.432 -6.846 -23.132 1.00 86.62 102 CYS A N 1
ATOM 836 C CA . CYS A 1 102 ? 9.686 -8.242 -22.774 1.00 86.62 102 CYS A CA 1
ATOM 837 C C . CYS A 1 102 ? 8.591 -9.226 -23.227 1.00 86.62 102 CYS A C 1
ATOM 839 O O . CYS A 1 102 ? 8.647 -10.396 -22.863 1.00 86.62 102 CYS A O 1
ATOM 841 N N . GLY A 1 103 ? 7.590 -8.785 -23.998 1.00 88.06 103 GLY A N 1
ATOM 842 C CA . GLY A 1 103 ? 6.455 -9.639 -24.356 1.00 88.06 103 GLY A CA 1
ATOM 843 C C . GLY A 1 103 ? 5.418 -9.788 -23.235 1.00 88.06 103 GLY A C 1
ATOM 844 O O . GLY A 1 103 ? 5.538 -9.166 -22.175 1.00 88.06 103 GLY A O 1
ATOM 845 N N . PRO A 1 104 ? 4.358 -10.580 -23.472 1.00 88.75 104 PRO A N 1
ATOM 846 C CA . PRO A 1 104 ? 3.452 -10.998 -22.412 1.00 88.75 104 PRO A CA 1
ATOM 847 C C . PRO A 1 104 ? 4.182 -11.925 -21.421 1.00 88.75 104 PRO A C 1
ATOM 849 O O . PRO A 1 104 ? 5.013 -12.731 -21.844 1.00 88.75 104 PRO A O 1
ATOM 852 N N . PRO A 1 105 ? 3.886 -11.841 -20.111 1.00 89.75 105 PRO A N 1
ATOM 853 C CA . PRO A 1 105 ? 4.493 -12.726 -19.122 1.00 89.75 105 PRO A CA 1
ATOM 854 C C . PRO A 1 105 ? 4.047 -14.181 -19.335 1.00 89.75 105 PRO A C 1
ATOM 856 O O . PRO A 1 105 ? 2.892 -14.436 -19.678 1.00 89.75 105 PRO A O 1
ATOM 859 N N . ASP A 1 106 ? 4.948 -15.135 -19.088 1.00 93.06 106 ASP A N 1
ATOM 860 C CA . ASP A 1 106 ? 4.643 -16.569 -19.158 1.00 93.06 106 ASP A CA 1
ATOM 861 C C . ASP A 1 106 ? 3.609 -16.958 -18.077 1.00 93.06 106 ASP A C 1
ATOM 863 O O . ASP A 1 106 ? 3.863 -16.738 -16.881 1.00 93.06 106 ASP A O 1
ATOM 867 N N . PRO A 1 107 ? 2.452 -17.548 -18.453 1.00 94.56 107 PRO A N 1
ATOM 868 C CA . PRO A 1 107 ? 1.440 -17.972 -17.491 1.00 94.56 107 PRO A CA 1
ATOM 869 C C . PRO A 1 107 ? 1.976 -18.964 -16.450 1.00 94.56 107 PRO A C 1
ATOM 871 O O . PRO A 1 107 ? 1.504 -18.939 -15.312 1.00 94.56 107 PRO A O 1
ATOM 874 N N . ALA A 1 108 ? 2.968 -19.798 -16.783 1.00 94.25 108 ALA A N 1
ATOM 875 C CA . ALA A 1 108 ? 3.537 -20.756 -15.836 1.00 94.25 108 ALA A CA 1
ATOM 876 C C . ALA A 1 108 ? 4.306 -20.056 -14.701 1.00 94.25 108 ALA A C 1
ATOM 878 O O . ALA A 1 108 ? 4.110 -20.379 -13.527 1.00 94.25 108 ALA A O 1
ATOM 879 N N . ILE A 1 109 ? 5.118 -19.046 -15.029 1.00 93.50 109 ILE A N 1
ATOM 880 C CA . ILE A 1 109 ? 5.864 -18.241 -14.046 1.00 93.50 109 ILE A CA 1
ATOM 881 C C . ILE A 1 109 ? 4.901 -17.444 -13.164 1.00 93.50 109 ILE A C 1
ATOM 883 O O . ILE A 1 109 ? 5.089 -17.364 -11.945 1.00 93.50 109 ILE A O 1
ATOM 887 N N . LEU A 1 110 ? 3.847 -16.880 -13.760 1.00 93.75 110 LEU A N 1
ATOM 888 C CA . LEU A 1 110 ? 2.838 -16.137 -13.014 1.00 93.75 110 LEU A CA 1
ATOM 889 C C . LEU A 1 110 ? 2.111 -17.046 -12.016 1.00 93.75 110 LEU A C 1
ATOM 891 O O . LEU A 1 110 ? 2.021 -16.708 -10.838 1.00 93.75 110 LEU A O 1
ATOM 895 N N . GLN A 1 111 ? 1.666 -18.227 -12.453 1.00 96.81 111 GLN A N 1
ATOM 896 C CA . GLN A 1 111 ? 1.024 -19.205 -11.573 1.00 96.81 111 GLN A CA 1
ATOM 897 C C . GLN A 1 111 ? 1.963 -19.703 -10.469 1.00 96.81 111 GLN A C 1
ATOM 899 O O . GLN A 1 111 ? 1.539 -19.817 -9.320 1.00 96.81 111 GLN A O 1
ATOM 904 N N . ALA A 1 112 ? 3.234 -19.970 -10.780 1.00 95.94 112 ALA A N 1
ATOM 905 C CA . ALA A 1 112 ? 4.225 -20.356 -9.776 1.00 95.94 112 ALA A CA 1
ATOM 906 C C . ALA A 1 112 ? 4.437 -19.246 -8.734 1.00 95.94 112 ALA A C 1
ATOM 908 O O . ALA A 1 112 ? 4.520 -19.517 -7.535 1.00 95.94 112 ALA A O 1
ATOM 909 N N . THR A 1 113 ? 4.464 -17.987 -9.179 1.00 95.94 113 THR A N 1
ATOM 910 C CA . THR A 1 113 ? 4.584 -16.822 -8.297 1.00 95.94 113 THR A CA 1
ATOM 911 C C . THR A 1 113 ? 3.354 -16.664 -7.410 1.00 95.94 113 THR A C 1
ATOM 913 O O . THR A 1 113 ? 3.517 -16.444 -6.214 1.00 95.94 113 THR A O 1
ATOM 916 N N . ILE A 1 114 ? 2.146 -16.835 -7.959 1.00 96.44 114 ILE A N 1
ATOM 917 C CA . ILE A 1 114 ? 0.892 -16.801 -7.192 1.00 96.44 114 ILE A CA 1
ATOM 918 C C . ILE A 1 114 ? 0.926 -17.859 -6.091 1.00 96.44 114 ILE A C 1
ATOM 920 O O . ILE A 1 114 ? 0.816 -17.503 -4.924 1.00 96.44 114 ILE A O 1
ATOM 924 N N . ARG A 1 115 ? 1.212 -19.124 -6.427 1.00 97.06 115 ARG A N 1
ATOM 925 C CA . ARG A 1 115 ? 1.283 -20.207 -5.429 1.00 97.06 115 ARG A CA 1
ATOM 926 C C . ARG A 1 115 ? 2.324 -19.931 -4.344 1.00 97.06 115 ARG A C 1
ATOM 928 O O . ARG A 1 115 ? 2.080 -20.193 -3.170 1.00 97.06 115 ARG A O 1
ATOM 935 N N . ARG A 1 116 ? 3.491 -19.394 -4.722 1.00 97.00 116 ARG A N 1
ATOM 936 C CA . ARG A 1 116 ? 4.550 -19.020 -3.772 1.00 97.00 116 ARG A CA 1
ATOM 937 C C . ARG A 1 116 ? 4.085 -17.919 -2.817 1.00 97.00 116 ARG A C 1
ATOM 939 O O . ARG A 1 116 ? 4.321 -18.029 -1.618 1.00 97.00 116 ARG A O 1
ATOM 946 N N . LEU A 1 117 ? 3.452 -16.870 -3.342 1.00 96.56 117 LEU A N 1
ATOM 947 C CA . LEU A 1 117 ? 2.955 -15.749 -2.543 1.00 96.56 117 LEU A CA 1
ATOM 948 C C . LEU A 1 117 ? 1.786 -16.167 -1.647 1.00 96.56 117 LEU A C 1
ATOM 950 O O . LEU A 1 117 ? 1.747 -15.768 -0.490 1.00 96.56 117 LEU A O 1
ATOM 954 N N . GLU A 1 118 ? 0.873 -16.999 -2.142 1.00 95.81 118 GLU A N 1
ATOM 955 C CA . GLU A 1 118 ? -0.222 -17.567 -1.349 1.00 95.81 118 GLU A CA 1
ATOM 956 C C . GLU A 1 118 ? 0.316 -18.390 -0.174 1.00 95.81 118 GLU A C 1
ATOM 958 O O . GLU A 1 118 ? -0.108 -18.178 0.960 1.00 95.81 118 GLU A O 1
ATOM 963 N N . ALA A 1 119 ? 1.316 -19.246 -0.411 1.00 94.31 119 ALA A N 1
ATOM 964 C CA . ALA A 1 119 ? 1.968 -20.013 0.650 1.00 94.31 119 ALA A CA 1
ATOM 965 C C . ALA A 1 119 ? 2.687 -19.114 1.674 1.00 94.31 119 ALA A C 1
ATOM 967 O O . ALA A 1 119 ? 2.689 -19.400 2.872 1.00 94.31 119 ALA A O 1
ATOM 968 N N . GLU A 1 120 ? 3.299 -18.013 1.230 1.00 92.94 120 GLU A N 1
ATOM 969 C CA . GLU A 1 120 ? 3.948 -17.044 2.117 1.00 92.94 120 GLU A CA 1
ATOM 970 C C . GLU A 1 120 ? 2.928 -16.271 2.964 1.00 92.94 120 GLU A C 1
ATOM 972 O O . GLU A 1 120 ? 3.117 -16.125 4.172 1.00 92.94 120 GLU A O 1
ATOM 977 N N . VAL A 1 121 ? 1.813 -15.846 2.366 1.00 91.69 121 VAL A N 1
ATOM 978 C CA . VAL A 1 121 ? 0.698 -15.210 3.079 1.00 91.69 121 VAL A CA 1
ATOM 979 C C . VAL A 1 121 ? 0.090 -16.170 4.093 1.00 91.69 121 VAL A C 1
ATOM 981 O O . VAL A 1 121 ? -0.117 -15.779 5.240 1.00 91.69 121 VAL A O 1
ATOM 984 N N . GLU A 1 122 ? -0.153 -17.423 3.713 1.00 90.44 122 GLU A N 1
ATOM 985 C CA . GLU A 1 122 ? -0.656 -18.445 4.628 1.00 90.44 122 GLU A CA 1
ATOM 986 C C . GLU A 1 122 ? 0.321 -18.668 5.786 1.00 90.44 122 GLU A C 1
ATOM 988 O O . GLU A 1 122 ? -0.081 -18.662 6.950 1.00 90.44 122 GLU A O 1
ATOM 993 N N . LYS A 1 123 ? 1.622 -18.787 5.499 1.00 88.94 123 LYS A N 1
ATOM 994 C CA . LYS A 1 123 ? 2.658 -18.912 6.527 1.00 88.94 123 LYS A CA 1
ATOM 995 C C . LYS A 1 123 ? 2.638 -17.722 7.483 1.00 88.94 123 LYS A C 1
ATOM 997 O O . LYS A 1 123 ? 2.671 -17.934 8.691 1.00 88.94 123 LYS A O 1
ATOM 1002 N N . LEU A 1 124 ? 2.548 -16.494 6.973 1.00 84.00 124 LEU A N 1
ATOM 1003 C CA . LEU A 1 124 ? 2.476 -15.281 7.791 1.00 84.00 124 LEU A CA 1
ATOM 1004 C C . LEU A 1 124 ? 1.175 -15.207 8.601 1.00 84.00 124 LEU A C 1
ATOM 1006 O O . LEU A 1 124 ? 1.215 -14.864 9.777 1.00 84.00 124 LEU A O 1
ATOM 1010 N N . GLN A 1 125 ? 0.029 -15.596 8.047 1.00 79.31 125 GLN A N 1
ATOM 1011 C CA . GLN A 1 125 ? -1.228 -15.682 8.804 1.00 79.31 125 GLN A CA 1
ATOM 1012 C C . GLN A 1 125 ? -1.196 -16.778 9.879 1.00 79.31 125 GLN A C 1
ATOM 1014 O O . GLN A 1 125 ? -1.825 -16.650 10.933 1.00 79.31 125 GLN A O 1
ATOM 1019 N N . ASN A 1 126 ? -0.448 -17.850 9.626 1.00 75.44 126 ASN A N 1
ATOM 1020 C CA . ASN A 1 126 ? -0.239 -18.950 10.557 1.00 75.44 126 ASN A CA 1
ATOM 1021 C C . ASN A 1 126 ? 0.882 -18.683 11.565 1.00 75.44 126 ASN A C 1
ATOM 1023 O O . ASN A 1 126 ? 0.988 -19.430 12.538 1.00 75.44 126 ASN A O 1
ATOM 1027 N N . THR A 1 127 ? 1.677 -17.613 11.410 1.00 72.19 127 THR A N 1
ATOM 1028 C CA . THR A 1 127 ? 2.502 -17.124 12.518 1.00 72.19 127 THR A CA 1
ATOM 1029 C C . THR A 1 127 ? 1.550 -16.694 13.634 1.00 72.19 127 THR A C 1
ATOM 1031 O O . THR A 1 127 ? 0.883 -15.662 13.562 1.00 72.19 127 THR A O 1
ATOM 1034 N N . GLY A 1 128 ? 1.419 -17.565 14.643 1.00 63.03 128 GLY A N 1
ATOM 1035 C CA . GLY A 1 128 ? 0.393 -17.519 15.693 1.00 63.03 128 GLY A CA 1
ATOM 1036 C C . GLY A 1 128 ? 0.279 -16.179 16.412 1.00 63.03 128 GLY A C 1
ATOM 1037 O O . GLY A 1 128 ? -0.787 -15.860 16.917 1.00 63.03 128 GLY A O 1
ATOM 1038 N N . ILE A 1 129 ? 1.317 -15.349 16.322 1.00 66.94 129 ILE A N 1
ATOM 1039 C CA . ILE A 1 129 ? 1.373 -13.950 16.736 1.00 66.94 129 ILE A CA 1
ATOM 1040 C C . ILE A 1 129 ? 0.100 -13.184 16.339 1.00 66.94 129 ILE A C 1
ATOM 1042 O O . ILE A 1 129 ? -0.530 -12.580 17.204 1.00 66.94 129 ILE A O 1
ATOM 1046 N N . ASN A 1 130 ? -0.343 -13.246 15.077 1.00 72.62 130 ASN A N 1
ATOM 1047 C CA . ASN A 1 130 ? -1.528 -12.490 14.654 1.00 72.62 130 ASN A CA 1
ATOM 1048 C C . ASN A 1 130 ? -2.821 -13.058 15.270 1.00 72.62 130 ASN A C 1
ATOM 1050 O O . ASN A 1 130 ? -3.655 -12.312 15.775 1.00 72.62 130 ASN A O 1
ATOM 1054 N N . ARG A 1 131 ? -2.956 -14.390 15.336 1.00 76.12 131 ARG A N 1
ATOM 1055 C CA . ARG A 1 131 ? -4.126 -15.041 15.952 1.00 76.12 131 ARG A CA 1
ATOM 1056 C C . ARG A 1 131 ? -4.180 -14.842 17.468 1.00 76.12 131 ARG A C 1
ATOM 1058 O O . ARG A 1 131 ? -5.266 -14.697 18.020 1.00 76.12 131 ARG A O 1
ATOM 1065 N N . ASP A 1 132 ? -3.035 -14.827 18.139 1.00 80.38 132 ASP A N 1
ATOM 1066 C CA . ASP A 1 132 ? -2.923 -14.641 19.585 1.00 80.38 132 ASP A CA 1
ATOM 1067 C C . ASP A 1 132 ? -3.196 -13.188 19.973 1.00 80.38 132 ASP A C 1
ATOM 1069 O O . ASP A 1 132 ? -3.957 -12.942 20.912 1.00 80.38 132 ASP A O 1
ATOM 1073 N N . PHE A 1 133 ? -2.675 -12.224 19.203 1.00 81.75 133 PHE A N 1
ATOM 1074 C CA . PHE A 1 133 ? -3.054 -10.820 19.349 1.00 81.75 133 PHE A CA 1
ATOM 1075 C C . PHE A 1 133 ? -4.548 -10.622 19.109 1.00 81.75 133 PHE A C 1
ATOM 1077 O O . PHE A 1 133 ? -5.211 -9.976 19.916 1.00 81.75 133 PHE A O 1
ATOM 1084 N N . GLN A 1 134 ? -5.105 -11.228 18.064 1.00 83.56 134 GLN A N 1
ATOM 1085 C CA . GLN A 1 134 ? -6.522 -11.100 17.739 1.00 83.56 134 GLN A CA 1
ATOM 1086 C C . GLN A 1 134 ? -7.419 -11.727 18.815 1.00 83.56 134 GLN A C 1
ATOM 1088 O O . GLN A 1 134 ? -8.355 -11.083 19.286 1.00 83.56 134 GLN A O 1
ATOM 1093 N N . ARG A 1 135 ? -7.056 -12.910 19.329 1.00 85.94 135 ARG A N 1
ATOM 1094 C CA . ARG A 1 135 ? -7.738 -13.546 20.467 1.00 85.94 135 ARG A CA 1
ATOM 1095 C C . ARG A 1 135 ? -7.649 -12.687 21.728 1.00 85.94 135 ARG A C 1
ATOM 1097 O O . ARG A 1 135 ? -8.627 -12.565 22.464 1.00 85.94 135 ARG A O 1
ATOM 1104 N N . ARG A 1 136 ? -6.496 -12.063 21.990 1.00 88.56 136 ARG A N 1
ATOM 1105 C CA . ARG A 1 136 ? -6.316 -11.169 23.142 1.00 88.56 136 ARG A CA 1
ATOM 1106 C C . ARG A 1 136 ? -7.148 -9.896 23.005 1.00 88.56 136 ARG A C 1
ATOM 1108 O O . ARG A 1 136 ? -7.748 -9.468 23.990 1.00 88.56 136 ARG A O 1
ATOM 1115 N N . ILE A 1 137 ? -7.218 -9.322 21.806 1.00 88.81 137 ILE A N 1
ATOM 1116 C CA . ILE A 1 137 ? -8.061 -8.163 21.488 1.00 88.81 137 ILE A CA 1
ATOM 1117 C C . ILE A 1 137 ? -9.537 -8.512 21.696 1.00 88.81 137 ILE A C 1
ATOM 1119 O O . ILE A 1 137 ? -10.254 -7.754 22.347 1.00 88.81 137 ILE A O 1
ATOM 1123 N N . GLU A 1 138 ? -9.991 -9.669 21.218 1.00 92.38 138 GLU A N 1
ATOM 1124 C CA . GLU A 1 138 ? -11.365 -10.140 21.420 1.00 92.38 138 GLU A CA 1
ATOM 1125 C C . GLU A 1 138 ? -11.685 -10.343 22.905 1.00 92.38 138 GLU A C 1
ATOM 1127 O O . GLU A 1 138 ? -12.687 -9.822 23.398 1.00 92.38 138 GLU A O 1
ATOM 1132 N N . GLN A 1 139 ? -10.800 -11.009 23.653 1.00 94.88 139 GLN A N 1
ATOM 1133 C CA . GLN A 1 139 ? -10.948 -11.195 25.100 1.00 94.88 139 GLN A CA 1
ATOM 1134 C C . GLN A 1 139 ? -11.024 -9.861 25.852 1.00 94.88 139 GLN A C 1
ATOM 1136 O O . GLN A 1 139 ? -11.915 -9.667 26.679 1.00 94.88 139 GLN A O 1
ATOM 1141 N N . LEU A 1 140 ? -10.118 -8.926 25.551 1.00 93.19 140 LEU A N 1
ATOM 1142 C CA . LEU A 1 140 ? -10.116 -7.585 26.140 1.00 93.19 140 LEU A CA 1
ATOM 1143 C C . LEU A 1 140 ? -11.382 -6.810 25.771 1.00 93.19 140 LEU A C 1
ATOM 1145 O O . LEU A 1 140 ? -11.931 -6.094 26.604 1.00 93.19 140 LEU A O 1
ATOM 1149 N N . THR A 1 141 ? -11.884 -6.976 24.550 1.00 93.75 141 THR A N 1
ATOM 1150 C CA . THR A 1 141 ? -13.123 -6.339 24.095 1.00 93.75 141 THR A CA 1
ATOM 1151 C C . THR A 1 141 ? -14.332 -6.868 24.866 1.00 93.75 141 THR A C 1
ATOM 1153 O O . THR A 1 141 ? -15.175 -6.080 25.294 1.00 93.75 141 THR A O 1
ATOM 1156 N N . ILE A 1 142 ? -14.413 -8.181 25.091 1.00 95.88 142 ILE A N 1
ATOM 1157 C CA . ILE A 1 142 ? -15.483 -8.802 25.884 1.00 95.88 142 ILE A CA 1
ATOM 1158 C C . ILE A 1 142 ? -15.401 -8.345 27.345 1.00 95.88 142 ILE A C 1
ATOM 1160 O O . ILE A 1 142 ? -16.407 -7.912 27.909 1.00 95.88 142 ILE A O 1
ATOM 1164 N N . ALA A 1 143 ? -14.207 -8.381 27.944 1.00 93.94 143 ALA A N 1
ATOM 1165 C CA . ALA A 1 143 ? -13.995 -7.947 29.323 1.00 93.94 143 ALA A CA 1
ATOM 1166 C C . ALA A 1 143 ? -14.363 -6.468 29.518 1.00 93.94 143 ALA A C 1
ATOM 1168 O O . ALA A 1 143 ? -15.089 -6.132 30.452 1.00 93.94 143 ALA A O 1
ATOM 1169 N N . ASN A 1 144 ? -13.945 -5.592 28.600 1.00 92.75 144 ASN A N 1
ATOM 1170 C CA . ASN A 1 144 ? -14.301 -4.175 28.640 1.00 92.75 144 ASN A CA 1
ATOM 1171 C C . ASN A 1 144 ? -15.807 -3.950 28.488 1.00 92.75 144 ASN A C 1
ATOM 1173 O O . ASN A 1 144 ? -16.368 -3.139 29.219 1.00 92.75 144 ASN A O 1
ATOM 1177 N N . LYS A 1 145 ? -16.485 -4.673 27.587 1.00 95.44 145 LYS A N 1
ATOM 1178 C CA . LYS A 1 145 ? -17.951 -4.590 27.463 1.00 95.44 145 LYS A CA 1
ATOM 1179 C C . LYS A 1 145 ? -18.644 -4.959 28.774 1.00 95.44 145 LYS A C 1
ATOM 1181 O O . LYS A 1 145 ? -19.510 -4.211 29.219 1.00 95.44 145 LYS A O 1
ATOM 1186 N N . LYS A 1 146 ? -18.212 -6.049 29.417 1.00 94.19 146 LYS A N 1
ATOM 1187 C CA . LYS A 1 146 ? -18.750 -6.486 30.710 1.00 94.19 146 LYS A CA 1
ATOM 1188 C C . LYS A 1 146 ? -18.520 -5.443 31.808 1.00 94.19 146 LYS A C 1
ATOM 1190 O O . LYS A 1 146 ? -19.458 -5.087 32.509 1.00 94.19 146 LYS A O 1
ATOM 1195 N N . LEU A 1 147 ? -17.309 -4.893 31.910 1.00 90.38 147 LEU A N 1
ATOM 1196 C CA . LEU A 1 147 ? -16.991 -3.845 32.888 1.00 90.38 147 LEU A CA 1
ATOM 1197 C C . LEU A 1 147 ? -17.793 -2.559 32.655 1.00 90.38 147 LEU A C 1
ATOM 1199 O O . LEU A 1 147 ? -18.216 -1.910 33.607 1.00 90.38 147 LEU A O 1
ATOM 1203 N N . VAL A 1 148 ? -18.025 -2.174 31.398 1.00 89.69 148 VAL A N 1
ATOM 1204 C CA . VAL A 1 148 ? -18.868 -1.016 31.064 1.00 89.69 148 VAL A CA 1
ATOM 1205 C C . VAL A 1 148 ? -20.319 -1.257 31.477 1.00 89.69 148 VAL A C 1
ATOM 1207 O O . VAL A 1 148 ? -20.974 -0.338 31.967 1.00 89.69 148 VAL A O 1
ATOM 1210 N N . GLU A 1 149 ? -20.823 -2.474 31.303 1.00 88.94 149 GLU A N 1
ATOM 1211 C CA . GLU A 1 149 ? -22.173 -2.851 31.717 1.00 88.94 149 GLU A CA 1
ATOM 1212 C C . GLU A 1 149 ? -22.315 -2.893 33.243 1.00 88.94 149 GLU A C 1
ATOM 1214 O O . GLU A 1 149 ? -23.250 -2.307 33.786 1.00 88.94 149 GLU A O 1
ATOM 1219 N N . GLU A 1 150 ? -21.341 -3.465 33.952 1.00 85.31 150 GLU A N 1
ATOM 1220 C CA . GLU A 1 150 ? -21.267 -3.411 35.414 1.00 85.31 150 GLU A CA 1
ATOM 1221 C C . GLU A 1 150 ? -21.218 -1.960 35.911 1.00 85.31 150 GLU A C 1
ATOM 1223 O O . GLU A 1 150 ? -22.026 -1.571 36.751 1.00 85.31 150 GLU A O 1
ATOM 1228 N N . ASN A 1 151 ? -20.363 -1.114 35.328 1.00 83.31 151 ASN A N 1
ATOM 1229 C CA . ASN A 1 151 ? -20.299 0.312 35.657 1.00 83.31 151 ASN A CA 1
ATOM 1230 C C . ASN A 1 151 ? -21.623 1.039 35.400 1.00 83.31 151 ASN A C 1
ATOM 1232 O O . ASN A 1 151 ? -22.012 1.897 36.191 1.00 83.31 151 ASN A O 1
ATOM 1236 N N . ARG A 1 152 ? -22.345 0.702 34.326 1.00 82.38 152 ARG A N 1
ATOM 1237 C CA . ARG A 1 152 ? -23.690 1.241 34.071 1.00 82.38 152 ARG A CA 1
ATOM 1238 C C . ARG A 1 152 ? -24.692 0.779 35.122 1.00 82.38 152 ARG A C 1
ATOM 1240 O O . ARG A 1 152 ? -25.479 1.597 35.594 1.00 82.38 152 ARG A O 1
ATOM 1247 N N . ASN A 1 153 ? -24.636 -0.486 35.526 1.00 78.44 153 ASN A N 1
ATOM 1248 C CA . ASN A 1 153 ? -25.501 -1.032 36.566 1.00 78.44 153 ASN A CA 1
ATOM 1249 C C . ASN A 1 153 ? -25.234 -0.351 37.916 1.00 78.44 153 ASN A C 1
ATOM 1251 O O . ASN A 1 153 ? -26.180 0.126 38.549 1.00 78.44 153 ASN A O 1
ATOM 1255 N N . PHE A 1 154 ? -23.967 -0.186 38.307 1.00 74.31 154 PHE A N 1
ATOM 1256 C CA . PHE A 1 154 ? -23.583 0.549 39.517 1.00 74.31 154 PHE A CA 1
ATOM 1257 C C . PHE A 1 154 ? -23.974 2.031 39.455 1.00 74.31 154 PHE A C 1
ATOM 1259 O O . PHE A 1 154 ? -24.525 2.561 40.421 1.00 74.31 154 PHE A O 1
ATOM 1266 N N . ALA A 1 155 ? -23.763 2.695 38.315 1.00 71.56 155 ALA A N 1
ATOM 1267 C CA . ALA A 1 155 ? -24.166 4.086 38.120 1.00 71.56 155 ALA A CA 1
ATOM 1268 C C . ALA A 1 155 ? -25.692 4.260 38.187 1.00 71.56 155 ALA A C 1
ATOM 1270 O O . ALA A 1 155 ? -26.176 5.232 38.770 1.00 71.56 155 ALA A O 1
ATOM 1271 N N . SER A 1 156 ? -26.459 3.303 37.653 1.00 68.00 156 SER A N 1
ATOM 1272 C CA . SER A 1 156 ? -27.918 3.312 37.761 1.00 68.00 156 SER A CA 1
ATOM 1273 C C . SER A 1 156 ? -28.367 3.159 39.218 1.00 68.00 156 SER A C 1
ATOM 1275 O O . SER A 1 156 ? -29.155 3.974 39.691 1.00 68.00 156 SER A O 1
ATOM 1277 N N . GLY A 1 157 ? -27.798 2.207 39.970 1.00 66.69 157 GLY A N 1
ATOM 1278 C CA . GLY A 1 157 ? -28.120 1.983 41.383 1.00 66.69 157 GLY A CA 1
ATOM 1279 C C . GLY A 1 157 ? -27.775 3.178 42.278 1.00 66.69 157 GLY A C 1
ATOM 1280 O O . GLY A 1 157 ? -28.586 3.586 43.111 1.00 66.69 157 GLY A O 1
ATOM 1281 N N . GLY A 1 158 ? -26.611 3.799 42.060 1.00 68.12 158 GLY A N 1
ATOM 1282 C CA . GLY A 1 158 ? -26.181 4.992 42.794 1.00 68.12 158 GLY A CA 1
ATOM 1283 C C . GLY A 1 158 ? -27.043 6.226 42.509 1.00 68.12 158 GLY A C 1
ATOM 1284 O O . GLY A 1 158 ? -27.331 7.004 43.421 1.00 68.12 158 GLY A O 1
ATOM 1285 N N . TRP A 1 159 ? -27.523 6.391 41.272 1.00 63.38 159 TRP A N 1
ATOM 1286 C CA . TRP A 1 159 ? -28.397 7.508 40.910 1.00 63.38 159 TRP A CA 1
ATOM 1287 C C . TRP A 1 159 ? -29.767 7.419 41.589 1.00 63.38 159 TRP A C 1
ATOM 1289 O O . TRP A 1 159 ? -30.257 8.434 42.088 1.00 63.38 159 TRP A O 1
ATOM 1299 N N . TRP A 1 160 ? -30.358 6.221 41.690 1.00 60.50 160 TRP A N 1
ATOM 1300 C CA . TRP A 1 160 ? -31.588 6.020 42.463 1.00 60.50 160 TRP A CA 1
ATOM 1301 C C . TRP A 1 160 ? -31.381 6.405 43.925 1.00 60.50 160 TRP A C 1
ATOM 1303 O O . TRP A 1 160 ? -32.148 7.205 44.451 1.00 60.50 160 TRP A O 1
ATOM 1313 N N . ILE A 1 161 ? -30.310 5.927 44.561 1.00 67.31 161 ILE A N 1
ATOM 1314 C CA . ILE A 1 161 ? -30.008 6.226 45.968 1.00 67.31 161 ILE A CA 1
ATOM 1315 C C . ILE A 1 161 ? -29.845 7.732 46.202 1.00 67.31 161 ILE A C 1
ATOM 1317 O O . ILE A 1 161 ? -30.457 8.276 47.119 1.00 67.31 161 ILE A O 1
ATOM 1321 N N . LEU A 1 162 ? -29.107 8.441 45.344 1.00 65.44 162 LEU A N 1
ATOM 1322 C CA . LEU A 1 162 ? -28.945 9.894 45.460 1.00 65.44 162 LEU A CA 1
ATOM 1323 C C . LEU A 1 162 ? -30.253 10.654 45.191 1.00 65.44 162 LEU A C 1
ATOM 1325 O O . LEU A 1 162 ? -30.547 11.642 45.870 1.00 65.44 162 LEU A O 1
ATOM 1329 N N . LYS A 1 163 ? -31.074 10.190 44.243 1.00 61.72 163 LYS A N 1
ATOM 1330 C CA . LYS A 1 163 ? -32.374 10.797 43.927 1.00 61.72 163 LYS A CA 1
ATOM 1331 C C . LYS A 1 163 ? -33.389 10.580 45.056 1.00 61.72 163 LYS A C 1
ATOM 1333 O O . LYS A 1 163 ? -34.076 11.518 45.444 1.00 61.72 163 LYS A O 1
ATOM 1338 N N . TYR A 1 164 ? -33.444 9.383 45.638 1.00 60.91 164 TYR A N 1
ATOM 1339 C CA . TYR A 1 164 ? -34.298 9.092 46.790 1.00 60.91 164 TYR A CA 1
ATOM 1340 C C . TYR A 1 164 ? -33.814 9.823 48.047 1.00 60.91 164 TYR A C 1
ATOM 1342 O O . TYR A 1 164 ? -34.633 10.436 48.722 1.00 60.91 164 TYR A O 1
ATOM 1350 N N . CYS A 1 165 ? -32.505 9.874 48.327 1.00 60.59 165 CYS A N 1
ATOM 1351 C CA . CYS A 1 165 ? -31.971 10.647 49.454 1.00 60.59 165 CYS A CA 1
ATOM 1352 C C . CYS A 1 165 ? -32.241 12.152 49.327 1.00 60.59 165 CYS A C 1
ATOM 1354 O O . CYS A 1 165 ? -32.545 12.795 50.327 1.00 60.59 165 CYS A O 1
ATOM 1356 N N . THR A 1 166 ? -32.147 12.735 48.129 1.00 60.00 166 THR A N 1
ATOM 1357 C CA . THR A 1 166 ? -32.425 14.171 47.927 1.00 60.00 166 THR A CA 1
ATOM 1358 C C . THR A 1 166 ? -33.911 14.499 48.056 1.00 60.00 166 THR A C 1
ATOM 1360 O O . THR A 1 166 ? -34.244 15.475 48.729 1.00 60.00 166 THR A O 1
ATOM 1363 N N . ILE A 1 167 ? -34.799 13.662 47.508 1.00 63.31 167 ILE A N 1
ATOM 1364 C CA . ILE A 1 167 ? -36.255 13.793 47.689 1.00 63.31 167 ILE A CA 1
ATOM 1365 C C . ILE A 1 167 ? -36.626 13.643 49.170 1.00 63.31 167 ILE A C 1
ATOM 1367 O O . ILE A 1 167 ? -37.281 14.522 49.725 1.00 63.31 167 ILE A O 1
ATOM 1371 N N . PHE A 1 168 ? -36.126 12.607 49.849 1.00 61.25 168 PHE A N 1
ATOM 1372 C CA . PHE A 1 168 ? -36.429 12.358 51.262 1.00 61.25 168 PHE A CA 1
ATOM 1373 C C . PHE A 1 168 ? -35.889 13.472 52.175 1.00 61.25 168 PHE A C 1
ATOM 1375 O O . PHE A 1 168 ? -36.539 13.873 53.141 1.00 61.25 168 PHE A O 1
ATOM 1382 N N . ARG A 1 169 ? -34.715 14.037 51.850 1.00 62.44 169 ARG A N 1
ATOM 1383 C CA . ARG A 1 169 ? -34.130 15.174 52.581 1.00 62.44 169 ARG A CA 1
ATOM 1384 C C . ARG A 1 169 ? -34.943 16.459 52.395 1.00 62.44 169 ARG A C 1
ATOM 1386 O O . ARG A 1 169 ? -35.084 17.212 53.356 1.00 62.44 169 ARG A O 1
ATOM 1393 N N . LEU A 1 170 ? -35.492 16.701 51.203 1.00 58.16 170 LEU A N 1
ATOM 1394 C CA . LEU A 1 170 ? -36.371 17.845 50.928 1.00 58.16 170 LEU A CA 1
ATOM 1395 C C . LEU A 1 170 ? -37.746 17.688 51.592 1.00 58.16 170 LEU A C 1
ATOM 1397 O O . LEU A 1 170 ? -38.229 18.637 52.208 1.00 58.16 170 LEU A O 1
ATOM 1401 N N . GLU A 1 171 ? -38.345 16.498 51.552 1.00 58.09 171 GLU A N 1
ATOM 1402 C CA . GLU A 1 171 ? -39.619 16.224 52.231 1.00 58.09 171 GLU A CA 1
ATOM 1403 C C . GLU A 1 171 ? -39.498 16.362 53.755 1.00 58.09 171 GLU A C 1
ATOM 1405 O O . GLU A 1 171 ? -40.325 17.023 54.388 1.00 58.09 171 GLU A O 1
ATOM 1410 N N . TYR A 1 172 ? -38.422 15.833 54.350 1.00 58.38 172 TYR A N 1
ATOM 1411 C CA . TYR A 1 172 ? -38.149 15.994 55.780 1.00 58.38 172 TYR A CA 1
ATOM 1412 C C . TYR A 1 172 ? -37.925 17.465 56.164 1.00 58.38 172 TYR A C 1
ATOM 1414 O O . TYR A 1 172 ? -38.392 17.918 57.214 1.00 58.38 172 TYR A O 1
ATOM 1422 N N . PHE A 1 173 ? -37.250 18.242 55.312 1.00 57.16 173 PHE A N 1
ATOM 1423 C CA . PHE A 1 173 ? -37.025 19.669 55.540 1.00 57.16 173 PHE A CA 1
ATOM 1424 C C . PHE A 1 173 ? -38.335 20.480 55.493 1.00 57.16 173 PHE A C 1
ATOM 1426 O O . PHE A 1 173 ? -38.600 21.269 56.402 1.00 57.16 173 PHE A O 1
ATOM 1433 N N . ILE A 1 174 ? -39.206 20.234 54.507 1.00 59.38 174 ILE A N 1
ATOM 1434 C CA . ILE A 1 174 ? -40.504 20.922 54.367 1.00 59.38 174 ILE A CA 1
ATOM 1435 C C . ILE A 1 174 ? -41.452 20.576 55.530 1.00 59.38 174 ILE A C 1
ATOM 1437 O O . ILE A 1 174 ? -42.106 21.461 56.095 1.00 59.38 174 ILE A O 1
ATOM 1441 N N . PHE A 1 175 ? -41.489 19.308 55.950 1.00 56.75 175 PHE A N 1
ATOM 1442 C CA . PHE A 1 175 ? -42.359 18.850 57.036 1.00 56.75 175 PHE A CA 1
ATOM 1443 C C . PHE A 1 175 ? -42.006 19.492 58.393 1.00 56.75 175 PHE A C 1
ATOM 1445 O O . PHE A 1 175 ? -42.890 19.839 59.183 1.00 56.75 175 PHE A O 1
ATOM 1452 N N . ASN A 1 176 ? -40.716 19.728 58.659 1.00 55.78 176 ASN A N 1
ATOM 1453 C CA . ASN A 1 176 ? -40.251 20.262 59.943 1.00 55.78 176 ASN A CA 1
ATOM 1454 C C . ASN A 1 176 ? -40.468 21.778 60.123 1.00 55.78 176 ASN A C 1
ATOM 1456 O O . ASN A 1 176 ? -40.714 22.219 61.251 1.00 55.78 176 ASN A O 1
ATOM 1460 N N . TYR A 1 177 ? -40.438 22.574 59.047 1.00 57.44 177 TYR A N 1
ATOM 1461 C CA . TYR A 1 177 ? -40.710 24.019 59.120 1.00 57.44 177 TYR A CA 1
ATOM 1462 C C . TYR A 1 177 ? -42.213 24.346 59.111 1.00 57.44 177 TYR A C 1
ATOM 1464 O O . TYR A 1 177 ? -42.648 25.217 59.866 1.00 57.44 177 TYR A O 1
ATOM 1472 N N . SER A 1 178 ? -43.031 23.598 58.361 1.00 58.22 178 SER A N 1
ATOM 1473 C CA . SER A 1 178 ? -44.493 23.784 58.337 1.00 58.22 178 SER A CA 1
ATOM 1474 C C . SER A 1 178 ? -45.178 23.258 59.615 1.00 58.22 178 SER A C 1
ATOM 1476 O O . SER A 1 178 ? -46.078 23.890 60.174 1.00 58.22 178 SER A O 1
ATOM 1478 N N . GLY A 1 179 ? -44.687 22.151 60.186 1.00 59.78 179 GLY A N 1
ATOM 1479 C CA . GLY A 1 179 ? -45.322 21.496 61.335 1.00 59.78 179 GLY A CA 1
ATOM 1480 C C . GLY A 1 179 ? -45.270 22.268 62.661 1.00 59.78 179 GLY A C 1
ATOM 1481 O O . GLY A 1 179 ? -46.084 22.005 63.546 1.00 59.78 179 GLY A O 1
ATOM 1482 N N . LYS A 1 180 ? -44.337 23.210 62.862 1.00 66.69 180 LYS A N 1
ATOM 1483 C CA . LYS A 1 180 ? -44.296 24.030 64.096 1.00 66.69 180 LYS A CA 1
ATOM 1484 C C . LYS A 1 180 ? -45.352 25.138 64.076 1.00 66.69 180 LYS A C 1
ATOM 1486 O O . LYS A 1 180 ? -46.022 25.344 65.086 1.00 66.69 180 LYS A O 1
ATOM 1491 N N . GLY A 1 181 ? -45.532 25.801 62.932 1.00 70.12 181 GLY A N 1
ATOM 1492 C CA . GLY A 1 181 ? -46.575 26.813 62.741 1.00 70.12 181 GLY A CA 1
ATOM 1493 C C . GLY A 1 181 ? -47.973 26.205 62.824 1.00 70.12 181 GLY A C 1
ATOM 1494 O O . GLY A 1 181 ? -48.809 26.687 63.585 1.00 70.12 181 GLY A O 1
ATOM 1495 N N . VAL A 1 182 ? -48.186 25.071 62.149 1.00 74.44 182 VAL A N 1
ATOM 1496 C CA . VAL A 1 182 ? -49.469 24.351 62.171 1.00 74.44 182 VAL A CA 1
ATOM 1497 C C . VAL A 1 182 ? -49.813 23.842 63.574 1.00 74.44 182 VAL A C 1
ATOM 1499 O O . VAL A 1 182 ? -50.952 23.979 64.006 1.00 74.44 182 VAL A O 1
ATOM 1502 N N . ARG A 1 183 ? -48.838 23.329 64.341 1.00 73.38 183 ARG A N 1
ATOM 1503 C CA . ARG A 1 183 ? -49.075 22.901 65.734 1.00 73.38 183 ARG A CA 1
ATOM 1504 C C . ARG A 1 183 ? -49.432 24.062 66.662 1.00 73.38 183 ARG A C 1
ATOM 1506 O O . ARG A 1 183 ? -50.315 23.907 67.500 1.00 73.38 183 ARG A O 1
ATOM 1513 N N . ARG A 1 184 ? -48.784 25.223 66.504 1.00 77.81 184 ARG A N 1
ATOM 1514 C CA . ARG A 1 184 ? -49.122 26.437 67.269 1.00 77.81 184 ARG A CA 1
ATOM 1515 C C . ARG A 1 184 ? -50.522 26.941 66.930 1.00 77.81 184 ARG A C 1
ATOM 1517 O O . ARG A 1 184 ? -51.276 27.271 67.838 1.00 77.81 184 ARG A O 1
ATOM 1524 N N . LEU A 1 185 ? -50.881 26.941 65.648 1.00 81.44 185 LEU A N 1
ATOM 1525 C CA . LEU A 1 185 ? -52.213 27.331 65.196 1.00 81.44 185 LEU A CA 1
ATOM 1526 C C . LEU A 1 185 ? -53.288 26.368 65.716 1.00 81.44 185 LEU A C 1
ATOM 1528 O O . LEU A 1 185 ? -54.298 26.814 66.244 1.00 81.44 185 LEU A O 1
ATOM 1532 N N . LEU A 1 186 ? -53.044 25.056 65.648 1.00 80.38 186 LEU A N 1
ATOM 1533 C CA . LEU A 1 186 ? -53.966 24.042 66.163 1.00 80.38 186 LEU A CA 1
ATOM 1534 C C . LEU A 1 186 ? -54.180 24.177 67.678 1.00 80.38 186 LEU A C 1
ATOM 1536 O O . LEU A 1 186 ? -55.305 24.054 68.157 1.00 80.38 186 LEU A O 1
ATOM 1540 N N . ALA A 1 187 ? -53.116 24.469 68.432 1.00 81.25 187 ALA A N 1
ATOM 1541 C CA . ALA A 1 187 ? -53.218 24.739 69.862 1.00 81.25 187 ALA A CA 1
ATOM 1542 C C . ALA A 1 187 ? -54.041 26.008 70.145 1.00 81.25 187 ALA A C 1
ATOM 1544 O O . ALA A 1 187 ? -54.910 25.979 71.009 1.00 81.25 187 ALA A O 1
ATOM 1545 N N . ALA A 1 188 ? -53.822 27.090 69.390 1.00 87.88 188 ALA A N 1
ATOM 1546 C CA . ALA A 1 188 ? -54.590 28.327 69.529 1.00 87.88 188 ALA A CA 1
ATOM 1547 C C . ALA A 1 188 ? -56.082 28.135 69.202 1.00 87.88 188 ALA A C 1
ATOM 1549 O O . ALA A 1 188 ? -56.936 28.613 69.947 1.00 87.88 188 ALA A O 1
ATOM 1550 N N . ILE A 1 189 ? -56.397 27.387 68.137 1.00 87.81 189 ILE A N 1
ATOM 1551 C CA . ILE A 1 189 ? -57.776 27.037 67.761 1.00 87.81 189 ILE A CA 1
ATOM 1552 C C . ILE A 1 189 ? -58.452 26.264 68.894 1.00 87.81 189 ILE A C 1
ATOM 1554 O O . ILE A 1 189 ? -59.543 26.631 69.317 1.00 87.81 189 ILE A O 1
ATOM 1558 N N . LYS A 1 190 ? -57.778 25.251 69.448 1.00 91.00 190 LYS A N 1
ATOM 1559 C CA . LYS A 1 190 ? -58.327 24.444 70.542 1.00 91.00 190 LYS A CA 1
ATOM 1560 C C . LYS A 1 190 ? -58.615 25.275 71.799 1.00 91.00 190 LYS A C 1
ATOM 1562 O O . LYS A 1 190 ? -59.631 25.072 72.458 1.00 91.00 190 LYS A O 1
ATOM 1567 N N . THR A 1 191 ? -57.745 26.229 72.130 1.00 92.06 191 THR A N 1
ATOM 1568 C CA . THR A 1 191 ? -57.973 27.152 73.253 1.00 92.06 191 THR A CA 1
ATOM 1569 C C . THR A 1 191 ? -59.188 28.049 73.006 1.00 92.06 191 THR A C 1
ATOM 1571 O O . THR A 1 191 ? -60.002 28.240 73.909 1.00 92.06 191 THR A O 1
ATOM 1574 N N . LEU A 1 192 ? -59.349 28.560 71.781 1.00 93.06 192 LEU A N 1
ATOM 1575 C CA . LEU A 1 192 ? -60.497 29.384 71.403 1.00 93.06 192 LEU A CA 1
ATOM 1576 C C . LEU A 1 192 ? -61.812 28.593 71.462 1.00 93.06 192 LEU A C 1
ATOM 1578 O O . LEU A 1 192 ? -62.806 29.088 71.986 1.00 93.06 192 LEU A O 1
ATOM 1582 N N . GLU A 1 193 ? -61.815 27.352 70.974 1.00 92.06 193 GLU A N 1
ATOM 1583 C CA . GLU A 1 193 ? -62.980 26.463 71.032 1.00 92.06 193 GLU A CA 1
ATOM 1584 C C . GLU A 1 193 ? -63.449 26.223 72.471 1.00 92.06 193 GLU A C 1
ATOM 1586 O O . GLU A 1 193 ? -64.649 26.301 72.748 1.00 92.06 193 GLU A O 1
ATOM 1591 N N . ASN A 1 194 ? -62.512 25.992 73.395 1.00 90.31 194 ASN A N 1
ATOM 1592 C CA . ASN A 1 194 ? -62.824 25.809 74.812 1.00 90.31 194 ASN A CA 1
ATOM 1593 C C . ASN A 1 194 ? -63.431 27.077 75.430 1.00 90.31 194 ASN A C 1
ATOM 1595 O O . ASN A 1 194 ? -64.457 26.995 76.101 1.00 90.31 194 ASN A O 1
ATOM 1599 N N . SER A 1 195 ? -62.856 28.249 75.146 1.00 93.69 195 SER A N 1
ATOM 1600 C CA . SER A 1 195 ? -63.381 29.531 75.634 1.00 93.69 195 SER A CA 1
ATOM 1601 C C . SER A 1 195 ? -64.806 29.794 75.127 1.00 93.69 195 SER A C 1
ATOM 1603 O O . SER A 1 195 ? -65.699 30.118 75.909 1.00 93.69 195 SER A O 1
ATOM 1605 N N . VAL A 1 196 ? -65.067 29.545 73.839 1.00 93.75 196 VAL A N 1
ATOM 1606 C CA . VAL A 1 196 ? -66.415 29.674 73.260 1.00 93.75 196 VAL A CA 1
ATOM 1607 C C . VAL A 1 196 ? -67.394 28.672 73.883 1.00 93.75 196 VAL A C 1
ATOM 1609 O O . VAL A 1 196 ? -68.571 28.990 74.078 1.00 93.75 196 VAL A O 1
ATOM 1612 N N . ALA A 1 197 ? -66.948 27.453 74.194 1.00 91.62 197 ALA A N 1
ATOM 1613 C CA . ALA A 1 197 ? -67.784 26.451 74.851 1.00 91.62 197 ALA A CA 1
ATOM 1614 C C . ALA A 1 197 ? -68.179 26.877 76.275 1.00 91.62 197 ALA A C 1
ATOM 1616 O O . ALA A 1 197 ? -69.352 26.750 76.643 1.00 91.62 197 ALA A O 1
ATOM 1617 N N . GLU A 1 198 ? -67.237 27.429 77.040 1.00 92.12 198 GLU A N 1
ATOM 1618 C CA . GLU A 1 198 ? -67.478 27.968 78.382 1.00 92.12 198 GLU A CA 1
ATOM 1619 C C . GLU A 1 198 ? -68.431 29.166 78.352 1.00 92.12 198 GLU A C 1
ATOM 1621 O O . GLU A 1 198 ? -69.420 29.181 79.087 1.00 92.12 198 GLU A O 1
ATOM 1626 N N . GLU A 1 199 ? -68.222 30.126 77.447 1.00 92.25 199 GLU A N 1
ATOM 1627 C CA . GLU A 1 199 ? -69.140 31.258 77.287 1.00 92.25 199 GLU A CA 1
ATOM 1628 C C . GLU A 1 199 ? -70.557 30.794 76.941 1.00 92.25 199 GLU A C 1
ATOM 1630 O O . GLU A 1 199 ? -71.539 31.219 77.557 1.00 92.25 199 GLU A O 1
ATOM 1635 N N . ARG A 1 200 ? -70.690 29.848 76.004 1.00 91.69 200 ARG A N 1
ATOM 1636 C CA . ARG A 1 200 ? -71.993 29.265 75.653 1.00 91.69 200 ARG A CA 1
ATOM 1637 C C . ARG A 1 200 ? -72.644 28.565 76.844 1.00 91.69 200 ARG A C 1
ATOM 1639 O O . ARG A 1 200 ? -73.867 28.650 76.988 1.00 91.69 200 ARG A O 1
ATOM 1646 N N . ALA A 1 201 ? -71.877 27.881 77.690 1.00 91.44 201 ALA A N 1
ATOM 1647 C CA . ALA A 1 201 ? -72.392 27.262 78.910 1.00 91.44 201 ALA A CA 1
ATOM 1648 C C . ALA A 1 201 ? -72.868 28.320 79.921 1.00 91.44 201 ALA A C 1
ATOM 1650 O O . ALA A 1 201 ? -73.984 28.209 80.440 1.00 91.44 201 ALA A O 1
ATOM 1651 N N . ASN A 1 202 ? -72.089 29.386 80.114 1.00 93.00 202 ASN A N 1
ATOM 1652 C CA . ASN A 1 202 ? -72.415 30.506 80.996 1.00 93.00 202 ASN A CA 1
ATOM 1653 C C . ASN A 1 202 ? -73.692 31.231 80.550 1.00 93.00 202 ASN A C 1
ATOM 1655 O O . ASN A 1 202 ? -74.610 31.428 81.354 1.00 93.00 202 ASN A O 1
ATOM 1659 N N . PHE A 1 203 ? -73.825 31.546 79.257 1.00 94.25 203 PHE A N 1
ATOM 1660 C CA . PHE A 1 203 ? -75.045 32.152 78.718 1.00 94.25 203 PHE A CA 1
ATOM 1661 C C . PHE A 1 203 ? -76.256 31.230 78.867 1.00 94.25 203 PHE A C 1
ATOM 1663 O O . PHE A 1 203 ? -77.327 31.678 79.281 1.00 94.25 203 PHE A O 1
ATOM 1670 N N . ARG A 1 204 ? -76.106 29.924 78.610 1.00 91.06 204 ARG A N 1
ATOM 1671 C CA . ARG A 1 204 ? -77.189 28.946 78.818 1.00 91.06 204 ARG A CA 1
ATOM 1672 C C . ARG A 1 204 ? -77.638 28.894 80.276 1.00 91.06 204 ARG A C 1
ATOM 1674 O O . ARG A 1 204 ? -78.843 28.850 80.530 1.00 91.06 204 ARG A O 1
ATOM 1681 N N . ALA A 1 205 ? -76.702 28.911 81.223 1.00 90.50 205 ALA A N 1
ATOM 1682 C CA . ALA A 1 205 ? -77.011 28.943 82.648 1.00 90.50 205 ALA A CA 1
ATOM 1683 C C . ALA A 1 205 ? -77.755 30.233 83.027 1.00 90.50 205 ALA A C 1
ATOM 1685 O O . ALA A 1 205 ? -78.795 30.175 83.689 1.00 90.50 205 ALA A O 1
ATOM 1686 N N . ARG A 1 206 ? -77.295 31.390 82.529 1.00 92.12 206 ARG A N 1
ATOM 1687 C CA . ARG A 1 206 ? -77.952 32.680 82.771 1.00 92.12 206 ARG A CA 1
ATOM 1688 C C . ARG A 1 206 ? -79.371 32.727 82.205 1.00 92.12 206 ARG A C 1
ATOM 1690 O O . ARG A 1 206 ? -80.282 33.163 82.904 1.00 92.12 206 ARG A O 1
ATOM 1697 N N . ILE A 1 207 ? -79.579 32.220 80.989 1.00 92.31 207 ILE A N 1
ATOM 1698 C CA . ILE A 1 207 ? -80.906 32.125 80.361 1.00 92.31 207 ILE A CA 1
ATOM 1699 C C . ILE A 1 207 ? -81.837 31.230 81.188 1.00 92.31 207 ILE A C 1
ATOM 1701 O O . ILE A 1 207 ? -82.992 31.591 81.407 1.00 92.31 207 ILE A O 1
ATOM 1705 N N . LYS A 1 208 ? -81.361 30.075 81.674 1.00 92.75 208 LYS A N 1
ATOM 1706 C CA . LYS A 1 208 ? -82.164 29.196 82.543 1.00 92.75 208 LYS A CA 1
ATOM 1707 C C . LYS A 1 208 ? -82.571 29.895 83.841 1.00 92.75 208 LYS A C 1
ATOM 1709 O O . LYS A 1 208 ? -83.737 29.809 84.216 1.00 92.75 208 LYS A O 1
ATOM 1714 N N . LYS A 1 209 ? -81.643 30.612 84.485 1.00 93.44 209 LYS A N 1
ATOM 1715 C CA . LYS A 1 209 ? -81.918 31.372 85.713 1.00 93.44 209 LYS A CA 1
ATOM 1716 C C . LYS A 1 209 ? -82.985 32.445 85.483 1.00 93.44 209 LYS A C 1
ATOM 1718 O O . LYS A 1 209 ? -83.987 32.453 86.187 1.00 93.44 209 LYS A O 1
ATOM 1723 N N . LEU A 1 210 ? -82.823 33.268 84.445 1.00 90.00 210 LEU A N 1
ATOM 1724 C CA . LEU A 1 210 ? -83.797 34.307 84.087 1.00 90.00 210 LEU A CA 1
ATOM 1725 C C . LEU A 1 210 ? -85.175 33.726 83.739 1.00 90.00 210 LEU A C 1
ATOM 1727 O O . LEU A 1 210 ? -86.196 34.323 84.065 1.00 90.00 210 LEU A O 1
ATOM 1731 N N . ARG A 1 211 ? -85.235 32.549 83.100 1.00 89.88 211 ARG A N 1
ATOM 1732 C CA . ARG A 1 211 ? -86.506 31.847 82.853 1.00 89.88 211 ARG A CA 1
ATOM 1733 C C . ARG A 1 211 ? -87.169 31.386 84.148 1.00 89.88 211 ARG A C 1
ATOM 1735 O O . ARG A 1 211 ? -88.374 31.552 84.281 1.00 89.88 211 ARG A O 1
ATOM 1742 N N . ALA A 1 212 ? -86.405 30.831 85.087 1.00 90.19 212 ALA A N 1
ATOM 1743 C CA . ALA A 1 212 ? -86.931 30.420 86.386 1.00 90.19 212 ALA A CA 1
ATOM 1744 C C . ALA A 1 212 ? -87.436 31.623 87.203 1.00 90.19 212 ALA A C 1
ATOM 1746 O O . ALA A 1 212 ? -88.519 31.556 87.779 1.00 90.19 212 ALA A O 1
ATOM 1747 N N . GLU A 1 213 ? -86.698 32.737 87.195 1.00 90.38 213 GLU A N 1
ATOM 1748 C CA . GLU A 1 213 ? -87.114 33.996 87.826 1.00 90.38 213 GLU A CA 1
ATOM 1749 C C . GLU A 1 213 ? -88.395 34.552 87.192 1.00 90.38 213 GLU A C 1
ATOM 1751 O O . GLU A 1 213 ? -89.338 34.860 87.916 1.00 90.38 213 GLU A O 1
ATOM 1756 N N . ASN A 1 214 ? -88.480 34.606 85.856 1.00 86.69 214 ASN A N 1
ATOM 1757 C CA . ASN A 1 214 ? -89.700 35.027 85.159 1.00 86.69 214 ASN A CA 1
ATOM 1758 C C . ASN A 1 214 ? -90.894 34.128 85.495 1.00 86.69 214 ASN A C 1
ATOM 1760 O O . ASN A 1 214 ? -91.967 34.645 85.781 1.00 86.69 214 ASN A O 1
ATOM 1764 N N . LEU A 1 215 ? -90.715 32.803 85.530 1.00 90.62 215 LEU A N 1
ATOM 1765 C CA . LEU A 1 215 ? -91.778 31.880 85.942 1.00 90.62 215 LEU A CA 1
ATOM 1766 C C . LEU A 1 215 ? -92.234 32.147 87.383 1.00 90.62 215 LEU A C 1
ATOM 1768 O O . LEU A 1 215 ? -93.434 32.199 87.645 1.00 90.62 215 LEU A O 1
ATOM 1772 N N . ALA A 1 216 ? -91.298 32.360 88.310 1.00 86.88 216 ALA A N 1
ATOM 1773 C CA . ALA A 1 216 ? -91.619 32.683 89.697 1.00 86.88 216 ALA A CA 1
ATOM 1774 C C . ALA A 1 216 ? -92.356 34.028 89.824 1.00 86.88 216 ALA A C 1
ATOM 1776 O O . ALA A 1 216 ? -93.306 34.138 90.598 1.00 86.88 216 ALA A O 1
ATOM 1777 N N . LEU A 1 217 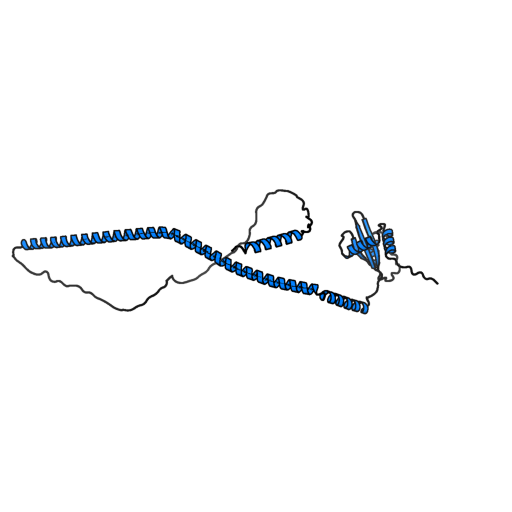? -91.954 35.041 89.050 1.00 87.56 217 LEU A N 1
ATOM 1778 C CA . LEU A 1 217 ? -92.640 36.333 88.992 1.00 87.56 217 LEU A CA 1
ATOM 1779 C C . LEU A 1 217 ? -94.050 36.200 88.404 1.00 87.56 217 LEU A C 1
ATOM 1781 O O . LEU A 1 217 ? -94.987 36.737 88.987 1.00 87.56 217 LEU A O 1
ATOM 1785 N N . THR A 1 218 ? -94.236 35.442 87.320 1.00 85.25 218 THR A N 1
ATOM 1786 C CA . THR A 1 218 ? -95.565 35.165 86.750 1.00 85.25 218 THR A CA 1
ATOM 1787 C C . THR A 1 218 ? -96.473 34.456 87.753 1.00 85.25 218 THR A C 1
ATOM 1789 O O . THR A 1 218 ? -97.633 34.833 87.893 1.00 85.25 218 THR A O 1
ATOM 1792 N N . LEU A 1 219 ? -95.955 33.476 88.502 1.00 85.44 219 LEU A N 1
ATOM 1793 C CA . LEU A 1 219 ? -96.725 32.811 89.558 1.00 85.44 219 LEU A CA 1
ATOM 1794 C C . LEU A 1 219 ? -97.108 33.772 90.689 1.00 85.44 219 LEU A C 1
ATOM 1796 O O . LEU A 1 219 ? -98.237 33.716 91.167 1.00 85.44 219 LEU A O 1
ATOM 1800 N N . LYS A 1 220 ? -96.212 34.681 91.093 1.00 83.88 220 LYS A N 1
ATOM 1801 C CA . LYS A 1 220 ? -96.526 35.724 92.085 1.00 83.88 220 LYS A CA 1
ATOM 1802 C C . LYS A 1 220 ? -97.575 36.713 91.579 1.00 83.88 220 LYS A C 1
ATOM 1804 O O . LYS A 1 220 ? -98.459 37.083 92.345 1.00 83.88 220 LYS A O 1
ATOM 1809 N N . LEU A 1 221 ? -97.508 37.114 90.308 1.00 78.19 221 LEU A N 1
ATOM 1810 C CA . LEU A 1 221 ? -98.531 37.954 89.681 1.00 78.19 221 LEU A CA 1
ATOM 1811 C C . LEU A 1 221 ? -99.888 37.249 89.669 1.00 78.19 221 LEU A C 1
ATOM 1813 O O . LEU A 1 221 ? -100.860 37.830 90.129 1.00 78.19 221 LEU A O 1
ATOM 1817 N N . HIS A 1 222 ? -99.940 35.983 89.250 1.00 75.94 222 HIS A N 1
ATOM 1818 C CA . HIS A 1 222 ? -101.169 35.188 89.258 1.00 75.94 222 HIS A CA 1
ATOM 1819 C C . HIS A 1 222 ? -101.711 34.964 90.680 1.00 75.94 222 HIS A C 1
ATOM 1821 O O . HIS A 1 222 ? -102.915 34.998 90.901 1.00 75.94 222 HIS A O 1
ATOM 1827 N N . HIS A 1 223 ? -100.840 34.769 91.675 1.00 74.56 223 HIS A N 1
ATOM 1828 C CA . HIS A 1 223 ? -101.251 34.666 93.077 1.00 74.56 223 HIS A CA 1
ATOM 1829 C C . HIS A 1 223 ? -101.830 35.986 93.607 1.00 74.56 223 HIS A C 1
ATOM 1831 O O . HIS A 1 223 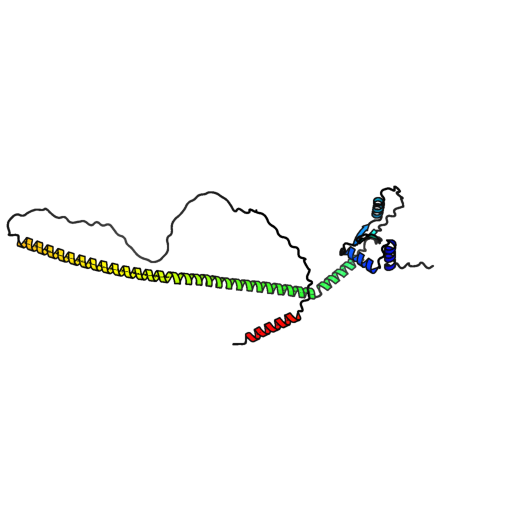? -102.865 35.966 94.265 1.00 74.56 223 HIS A O 1
ATOM 1837 N N . ASN A 1 224 ? -101.227 37.130 93.268 1.00 71.81 224 ASN A N 1
ATOM 1838 C CA . ASN A 1 224 ? -101.792 38.446 93.579 1.00 71.81 224 ASN A CA 1
ATOM 1839 C C . ASN A 1 224 ? -103.103 38.710 92.823 1.00 71.81 224 ASN A C 1
ATOM 1841 O O . ASN A 1 224 ? -104.021 39.296 93.390 1.00 71.81 224 ASN A O 1
ATOM 1845 N N . GLU A 1 225 ? -103.227 38.257 91.575 1.00 68.88 225 GLU A N 1
ATOM 1846 C CA . GLU A 1 225 ? -104.454 38.353 90.772 1.00 68.88 225 GLU A CA 1
ATOM 1847 C C . GLU A 1 225 ? -105.585 37.477 91.345 1.00 68.88 225 GLU A C 1
ATOM 1849 O O . GLU A 1 225 ? -106.745 37.884 91.349 1.00 68.88 225 GLU A O 1
ATOM 1854 N N . LEU A 1 226 ? -105.256 36.313 91.919 1.00 61.69 226 LEU A N 1
ATOM 1855 C CA . LEU A 1 226 ? -106.197 35.468 92.664 1.00 61.69 226 LEU A CA 1
ATOM 1856 C C . LEU A 1 226 ? -106.544 36.044 94.048 1.00 61.69 226 LEU A C 1
ATOM 1858 O O . LEU A 1 226 ? -107.694 35.959 94.467 1.00 61.69 226 LEU A O 1
ATOM 1862 N N . ALA A 1 227 ? -105.587 36.662 94.746 1.00 59.56 227 ALA A N 1
ATOM 1863 C CA . ALA A 1 227 ? -105.815 37.306 96.042 1.00 59.56 227 ALA A CA 1
ATOM 1864 C C . ALA A 1 227 ? -106.629 38.612 95.935 1.00 59.56 227 ALA A C 1
ATOM 1866 O O . ALA A 1 227 ? -107.228 39.049 96.915 1.00 59.56 227 ALA A O 1
ATOM 1867 N N . SER A 1 228 ? -106.684 39.224 94.748 1.00 54.22 228 SER A N 1
ATOM 1868 C 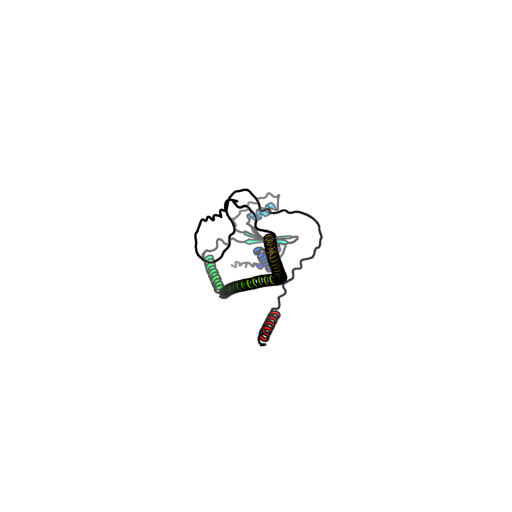CA . SER A 1 228 ? -107.432 40.461 94.479 1.00 54.22 228 SER A CA 1
ATOM 1869 C C . SER A 1 228 ? -108.803 40.244 93.821 1.00 54.22 228 SER A C 1
ATOM 1871 O O . SER A 1 228 ? -109.490 41.221 93.521 1.00 54.22 228 SER A O 1
ATOM 1873 N N . ARG A 1 229 ? -109.270 38.995 93.656 1.00 50.53 229 ARG A N 1
ATOM 1874 C CA . ARG A 1 229 ? -110.604 38.701 93.098 1.00 50.53 229 ARG A CA 1
ATOM 1875 C C . ARG A 1 229 ? -111.568 38.117 94.141 1.00 50.53 229 ARG A C 1
ATOM 1877 O O . ARG A 1 229 ? -111.542 36.930 94.447 1.00 50.53 229 ARG A O 1
ATOM 1884 N N . LYS A 1 230 ? -112.462 38.978 94.653 1.00 43.91 230 LYS A N 1
ATOM 1885 C CA . LYS A 1 230 ? -113.731 38.609 95.320 1.00 43.91 230 LYS A CA 1
ATOM 1886 C C . LYS A 1 230 ? -114.667 37.865 94.340 1.00 43.91 230 LYS A C 1
ATOM 1888 O O . LYS A 1 230 ? -114.608 38.150 93.143 1.00 43.91 230 LYS A O 1
ATOM 1893 N N . PRO A 1 231 ? -115.545 36.960 94.822 1.00 43.12 231 PRO A N 1
ATOM 1894 C CA . PRO A 1 231 ? -116.437 36.178 93.974 1.00 43.12 231 PRO A CA 1
ATOM 1895 C C . PRO A 1 231 ? -117.676 37.003 93.608 1.00 43.12 231 PRO A C 1
ATOM 1897 O O . PRO A 1 231 ? -118.408 37.457 94.485 1.00 43.12 231 PRO A O 1
ATOM 1900 N N . GLY A 1 232 ? -117.904 37.208 92.314 1.00 37.12 232 GLY A N 1
ATOM 1901 C CA . GLY A 1 232 ? -119.056 37.949 91.818 1.00 37.12 232 GLY A CA 1
ATOM 1902 C C . GLY A 1 232 ? -119.106 37.963 90.296 1.00 37.12 232 GLY A C 1
ATOM 1903 O O . GLY A 1 232 ? -118.342 38.680 89.663 1.00 37.12 232 GLY A O 1
ATOM 1904 N N . ASP A 1 233 ? -120.046 37.178 89.779 1.00 35.66 233 ASP A N 1
ATOM 1905 C CA . ASP A 1 233 ? -120.698 37.251 88.469 1.00 35.66 233 ASP A CA 1
ATOM 1906 C C . ASP A 1 233 ? -120.007 36.781 87.173 1.00 35.66 233 ASP A C 1
ATOM 1908 O O . ASP A 1 233 ? -118.915 37.194 86.794 1.00 35.66 233 ASP A O 1
ATOM 1912 N N . GLY A 1 234 ? -120.770 35.960 86.437 1.00 33.91 234 GLY A N 1
ATOM 1913 C CA . GLY A 1 234 ? -120.795 35.954 84.971 1.00 33.91 234 GLY A CA 1
ATOM 1914 C C . GLY A 1 234 ? -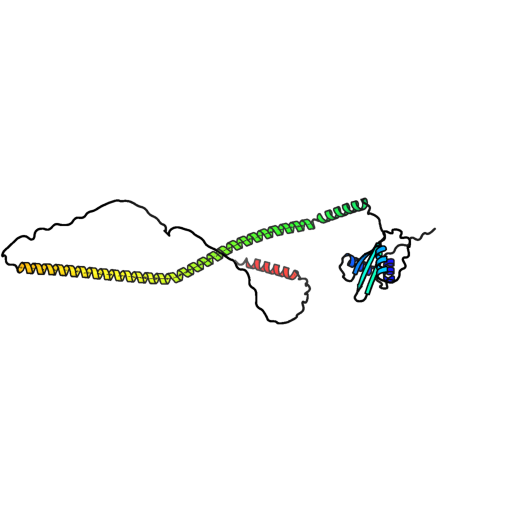119.772 35.092 84.224 1.00 33.91 234 GLY A C 1
ATOM 1915 O O . GLY A 1 234 ? -118.806 35.593 83.663 1.00 33.91 234 GLY A O 1
ATOM 1916 N N . SER A 1 235 ? -120.052 33.797 84.083 1.00 34.06 235 SER A N 1
ATOM 1917 C CA . SER A 1 235 ? -119.654 33.011 82.893 1.00 34.06 235 SER A CA 1
ATOM 1918 C C . SER A 1 235 ? -120.829 32.997 81.885 1.00 34.06 235 SER A C 1
ATOM 1920 O O . SER A 1 235 ? -121.938 33.289 82.329 1.00 34.06 235 SER A O 1
ATOM 1922 N N . PRO A 1 236 ? -120.698 32.582 80.598 1.00 52.22 236 PRO A N 1
ATOM 1923 C CA . PRO A 1 236 ? -119.559 31.897 79.970 1.00 52.22 236 PRO A CA 1
ATOM 1924 C C . PRO A 1 236 ? -119.235 32.335 78.510 1.00 52.22 236 PRO A C 1
ATOM 1926 O O . PRO A 1 236 ? -119.914 33.144 77.894 1.00 52.22 236 PRO A O 1
ATOM 1929 N N . ALA A 1 237 ? -118.251 31.640 77.922 1.00 35.59 237 ALA A N 1
ATOM 1930 C CA . ALA A 1 237 ? -118.158 31.300 76.491 1.00 35.59 237 ALA A CA 1
ATOM 1931 C C . ALA A 1 237 ? -117.236 32.138 75.580 1.00 35.59 237 ALA A C 1
ATOM 1933 O O . ALA A 1 237 ? -117.648 32.656 74.547 1.00 35.59 237 ALA A O 1
ATOM 1934 N N . LEU A 1 238 ? -115.926 32.039 75.829 1.00 36.72 238 LEU A N 1
ATOM 1935 C CA . LEU A 1 238 ? -114.977 31.844 74.727 1.00 36.72 238 LEU A CA 1
ATOM 1936 C C . LEU A 1 238 ? -115.024 30.368 74.308 1.00 36.72 238 LEU A C 1
ATOM 1938 O O . LEU A 1 238 ? -114.567 29.469 75.020 1.00 36.72 238 LEU A O 1
ATOM 1942 N N . LYS A 1 239 ? -115.640 30.106 73.152 1.00 38.84 239 LYS A N 1
ATOM 1943 C CA . LYS A 1 239 ? -115.672 28.780 72.535 1.00 38.84 239 LYS A CA 1
ATOM 1944 C C . LYS A 1 239 ? -114.260 28.354 72.119 1.00 38.84 239 LYS A C 1
ATOM 1946 O O . LYS A 1 239 ? -113.664 28.915 71.213 1.00 38.84 239 LYS A O 1
ATOM 1951 N N . ARG A 1 240 ? -113.825 27.282 72.784 1.00 33.25 240 ARG A N 1
ATOM 1952 C CA . ARG A 1 240 ? -113.179 26.078 72.238 1.00 33.25 240 ARG A CA 1
ATOM 1953 C C . ARG A 1 240 ? -111.930 26.253 71.360 1.00 33.25 240 ARG A C 1
ATOM 1955 O O . ARG A 1 240 ? -111.990 26.476 70.160 1.00 33.25 240 ARG A O 1
ATOM 1962 N N . ARG A 1 241 ? -110.812 25.904 72.003 1.00 41.09 241 ARG A N 1
ATOM 1963 C CA . ARG A 1 241 ? -109.747 25.014 71.508 1.00 41.09 241 ARG A CA 1
ATOM 1964 C C . ARG A 1 241 ? -110.140 24.138 70.307 1.00 41.09 241 ARG A C 1
ATOM 1966 O O . ARG A 1 241 ? -111.113 23.392 70.408 1.00 41.09 241 ARG A O 1
ATOM 1973 N N . THR A 1 242 ? -109.210 24.019 69.361 1.00 36.16 242 THR A N 1
ATOM 1974 C CA . THR A 1 242 ? -108.782 22.711 68.836 1.00 36.16 242 THR A CA 1
ATOM 1975 C C . THR A 1 242 ? -107.259 22.662 68.621 1.00 36.16 242 THR A C 1
ATOM 1977 O O . THR A 1 242 ? -106.650 23.715 68.429 1.00 36.16 242 THR A O 1
ATOM 1980 N N . PRO A 1 243 ? -106.644 21.466 68.717 1.00 54.44 243 PRO A N 1
ATOM 1981 C CA . PRO A 1 243 ? -105.196 21.231 68.730 1.00 54.44 243 PRO A CA 1
ATOM 1982 C C . PRO A 1 243 ? -104.689 20.770 67.319 1.00 54.44 243 PRO A C 1
ATOM 1984 O O . PRO A 1 243 ? -105.444 20.909 66.358 1.00 54.44 243 PRO A O 1
ATOM 1987 N N . PRO A 1 244 ? -103.427 20.309 67.139 1.00 62.69 244 PRO A N 1
ATOM 1988 C CA . PRO A 1 244 ? -102.703 20.282 65.855 1.00 62.69 244 PRO A CA 1
ATOM 1989 C C . PRO A 1 244 ? -103.107 19.099 64.952 1.00 62.69 244 PRO A C 1
ATOM 1991 O O . PRO A 1 244 ? -103.827 18.206 65.399 1.00 62.69 244 PRO A O 1
ATOM 1994 N N . PRO A 1 245 ? -102.530 19.001 63.736 1.00 45.84 245 PRO A N 1
ATOM 1995 C CA . PRO A 1 245 ? -102.056 17.684 63.330 1.00 45.84 245 PRO A CA 1
ATOM 1996 C C . PRO A 1 245 ? -100.656 17.679 62.710 1.00 45.84 245 PRO A C 1
ATOM 1998 O O . PRO A 1 245 ? -100.283 18.462 61.840 1.00 45.84 245 PRO A O 1
ATOM 2001 N N . VAL A 1 246 ? -99.918 16.676 63.168 1.00 46.94 246 VAL A N 1
ATOM 2002 C CA . VAL A 1 246 ? -98.874 15.964 62.444 1.00 46.94 246 VAL A CA 1
ATOM 2003 C C . VAL A 1 246 ? -99.497 15.328 61.195 1.00 46.94 246 VAL A C 1
ATOM 2005 O O . VAL A 1 246 ? -100.533 14.682 61.299 1.00 46.94 246 VAL A O 1
ATOM 2008 N N . SER A 1 247 ? -98.837 15.412 60.044 1.00 33.81 247 SER A N 1
ATOM 2009 C CA . SER A 1 247 ? -98.743 14.266 59.132 1.00 33.81 247 SER A CA 1
ATOM 2010 C C . SER A 1 247 ? -97.474 14.437 58.295 1.00 33.81 247 SER A C 1
ATOM 2012 O O . SER A 1 247 ? -97.272 15.452 57.647 1.00 33.81 247 SER A O 1
ATOM 2014 N N . SER A 1 248 ? -96.434 13.635 58.510 1.00 33.25 248 SER A N 1
ATOM 2015 C CA . SER A 1 248 ? -96.350 12.195 58.260 1.00 33.25 248 SER A CA 1
ATOM 2016 C C . SER A 1 248 ? -96.483 11.880 56.780 1.00 33.25 248 SER A C 1
ATOM 2018 O O . SER A 1 248 ? -97.583 11.801 56.252 1.00 33.25 248 SER A O 1
ATOM 2020 N N . GLN A 1 249 ? -95.347 11.604 56.160 1.00 35.22 249 GLN A N 1
ATOM 2021 C CA . GLN A 1 249 ? -95.066 10.353 55.464 1.00 35.22 249 GLN A CA 1
ATOM 2022 C C . GLN A 1 249 ? -93.628 10.458 54.941 1.00 35.22 249 GLN A C 1
ATOM 2024 O O . GLN A 1 249 ? -93.168 11.526 54.576 1.00 35.22 249 GLN A O 1
ATOM 2029 N N . SER A 1 250 ? -92.836 9.409 54.847 1.00 31.88 250 SER A N 1
ATOM 2030 C CA . SER A 1 250 ? -92.901 8.065 55.390 1.00 31.88 250 SER A CA 1
ATOM 2031 C C . SER A 1 250 ? -91.638 7.407 54.856 1.00 31.88 250 SER A C 1
ATOM 2033 O O . SER A 1 250 ? -91.403 7.433 53.656 1.00 31.88 250 SER A O 1
ATOM 2035 N N . ARG A 1 251 ? -90.887 6.798 55.772 1.00 33.47 251 ARG A N 1
ATOM 2036 C CA . ARG A 1 251 ? -90.262 5.477 55.642 1.00 33.47 251 ARG A CA 1
ATOM 2037 C C . ARG A 1 251 ? -89.579 5.155 54.304 1.00 33.47 251 ARG A C 1
ATOM 2039 O O . ARG A 1 251 ? -90.238 4.853 53.316 1.00 33.47 251 ARG A O 1
ATOM 2046 N N . ARG A 1 252 ? -88.278 4.894 54.385 1.00 32.22 252 ARG A N 1
ATOM 2047 C CA . ARG A 1 252 ? -87.682 3.545 54.566 1.00 32.22 252 ARG A CA 1
ATOM 2048 C C . ARG A 1 252 ? -86.155 3.722 54.506 1.00 32.22 252 ARG A C 1
ATOM 2050 O O . ARG A 1 252 ? -85.663 4.390 53.612 1.00 32.22 252 ARG A O 1
ATOM 2057 N N . SER A 1 253 ? -85.400 3.413 55.568 1.00 37.34 253 SER A N 1
ATOM 2058 C CA . SER A 1 253 ? -84.783 2.098 55.872 1.00 37.34 253 SER A CA 1
ATOM 2059 C C . SER A 1 253 ? -84.054 1.514 54.648 1.00 37.34 253 SER A C 1
ATOM 2061 O O . SER A 1 253 ? -84.696 1.325 53.627 1.00 37.34 253 SER A O 1
ATOM 2063 N N . ASN A 1 254 ? -82.786 1.107 54.663 1.00 32.94 254 ASN A N 1
ATOM 2064 C CA . ASN A 1 254 ? -81.981 0.581 55.758 1.00 32.94 254 ASN A CA 1
ATOM 2065 C C . ASN A 1 254 ? -80.521 0.382 55.277 1.00 32.94 254 ASN A C 1
ATOM 2067 O O . ASN A 1 254 ? -80.303 0.082 54.111 1.00 32.94 254 ASN A O 1
ATOM 2071 N N . VAL A 1 255 ? -79.593 0.390 56.243 1.00 34.31 255 VAL A N 1
ATOM 2072 C CA . VAL A 1 255 ? -78.461 -0.558 56.385 1.00 34.31 255 VAL A CA 1
ATOM 2073 C C . VAL A 1 255 ? -77.179 -0.385 55.532 1.00 34.31 255 VAL A C 1
ATOM 2075 O O . VAL A 1 255 ? -77.124 -0.698 54.354 1.00 34.31 255 VAL A O 1
ATOM 2078 N N . PHE A 1 256 ? -76.121 0.006 56.268 1.00 29.69 256 PHE A N 1
ATOM 2079 C CA . PHE A 1 256 ? -74.714 -0.451 56.266 1.00 29.69 256 PHE A CA 1
ATOM 2080 C C . PHE A 1 256 ? -73.903 -0.524 54.952 1.00 29.69 256 PHE A C 1
ATOM 2082 O O . PHE A 1 256 ? -74.137 -1.382 54.114 1.00 29.69 256 PHE A O 1
ATOM 2089 N N . ARG A 1 257 ? -72.754 0.177 54.914 1.00 29.64 257 ARG A N 1
ATOM 2090 C CA . ARG A 1 257 ? -71.397 -0.346 55.250 1.00 29.64 257 ARG A CA 1
ATOM 2091 C C . ARG A 1 257 ? -70.302 0.458 54.515 1.00 29.64 257 ARG A C 1
ATOM 2093 O O . ARG A 1 257 ? -70.313 0.587 53.305 1.00 29.64 257 ARG A O 1
ATOM 2100 N N . SER A 1 258 ? -69.371 0.975 55.312 1.00 31.59 258 SER A N 1
ATOM 2101 C CA . SER A 1 258 ? -67.950 1.308 55.092 1.00 31.59 258 SER A CA 1
ATOM 2102 C C . SER A 1 258 ? -67.332 1.503 53.684 1.00 31.59 258 SER A C 1
ATOM 2104 O O . SER A 1 258 ? -67.407 0.627 52.834 1.00 31.59 258 SER A O 1
ATOM 2106 N N . ARG A 1 259 ? -66.436 2.513 53.652 1.00 30.50 259 ARG A N 1
ATOM 2107 C CA . ARG A 1 259 ? -65.173 2.685 52.880 1.00 30.50 259 ARG A CA 1
ATOM 2108 C C . ARG A 1 259 ? -65.189 3.483 51.559 1.00 30.50 259 ARG A C 1
ATOM 2110 O O . ARG A 1 259 ? -65.540 2.985 50.506 1.00 30.50 259 ARG A O 1
ATOM 2117 N N . SER A 1 260 ? -64.604 4.682 51.672 1.00 30.61 260 SER A N 1
ATOM 2118 C CA . SER A 1 260 ? -63.487 5.224 50.872 1.00 30.61 260 SER A CA 1
ATOM 2119 C C . SER A 1 260 ? -63.568 5.244 49.336 1.00 30.61 260 SER A C 1
ATOM 2121 O O . SER A 1 260 ? -63.281 4.236 48.703 1.00 30.61 260 SER A O 1
ATOM 2123 N N . ARG A 1 261 ? -63.695 6.451 48.758 1.00 29.88 261 ARG A N 1
ATOM 2124 C CA . ARG A 1 261 ? -62.714 7.158 47.884 1.00 29.88 261 ARG A CA 1
ATOM 2125 C C . ARG A 1 261 ? -63.431 8.144 46.938 1.00 29.88 261 ARG A C 1
ATOM 2127 O O . ARG A 1 261 ? -64.343 7.752 46.233 1.00 29.88 261 ARG A O 1
ATOM 2134 N N . SER A 1 262 ? -62.957 9.394 46.993 1.00 31.92 262 SER A N 1
ATOM 2135 C CA . SER A 1 262 ? -62.940 10.509 46.021 1.00 31.92 262 SER A CA 1
ATOM 2136 C C . SER A 1 262 ? -64.048 10.677 44.965 1.00 31.92 262 SER A C 1
ATOM 2138 O O . SER A 1 262 ? -64.279 9.767 44.177 1.00 31.92 262 SER A O 1
ATOM 2140 N N . PRO A 1 263 ? -64.549 11.916 44.779 1.00 35.22 263 PRO A N 1
ATOM 2141 C CA . PRO A 1 263 ? -65.099 12.347 43.499 1.00 35.22 263 PRO A CA 1
ATOM 2142 C C . PRO A 1 263 ? -64.381 13.592 42.957 1.00 35.22 263 PRO A C 1
ATOM 2144 O O . PRO A 1 263 ? -64.096 14.543 43.686 1.00 35.22 263 PRO A O 1
ATOM 2147 N N . SER A 1 264 ? -64.124 13.613 41.654 1.00 31.38 264 SER A N 1
ATOM 2148 C CA . SER A 1 264 ? -63.949 14.859 40.906 1.00 31.38 264 SER A CA 1
ATOM 2149 C C . SER A 1 264 ? -64.489 14.654 39.493 1.00 31.38 264 SER A C 1
ATOM 2151 O O . SER A 1 264 ? -63.965 13.851 38.729 1.00 31.38 264 SER A O 1
ATOM 2153 N N . ASP A 1 265 ? -65.617 15.320 39.276 1.00 32.97 265 ASP A N 1
ATOM 2154 C CA . ASP A 1 265 ? -66.170 15.941 38.072 1.00 32.97 265 ASP A CA 1
ATOM 2155 C C . ASP A 1 265 ? -65.872 15.425 36.649 1.00 32.97 265 ASP A C 1
ATOM 2157 O O . ASP A 1 265 ? -64.753 15.486 36.145 1.00 32.97 265 ASP A O 1
ATOM 2161 N N . SER A 1 266 ? -66.975 14.962 36.034 1.00 33.88 266 SER A N 1
ATOM 2162 C CA . SER A 1 266 ? -67.612 15.401 34.766 1.00 33.88 266 SER A CA 1
ATOM 2163 C C . SER A 1 266 ? -66.704 15.810 33.585 1.00 33.88 266 SER A C 1
ATOM 2165 O O . SER A 1 266 ? -65.884 16.713 33.667 1.00 33.88 266 SER A O 1
ATOM 2167 N N . GLU A 1 267 ? -66.694 15.030 32.490 1.00 30.53 267 GLU A N 1
ATOM 2168 C CA . GLU A 1 267 ? -67.492 15.197 31.241 1.00 30.53 267 GLU A CA 1
ATOM 2169 C C . GLU A 1 267 ? -67.450 16.607 30.612 1.00 30.53 267 GLU A C 1
ATOM 2171 O O . GLU A 1 267 ? -67.589 17.593 31.311 1.00 30.53 267 GLU A O 1
ATOM 2176 N N . ARG A 1 268 ? -67.429 16.867 29.300 1.00 32.00 268 ARG A N 1
ATOM 2177 C CA . ARG A 1 268 ? -67.191 16.204 28.000 1.00 32.00 268 ARG A CA 1
ATOM 2178 C C . ARG A 1 268 ? -67.331 17.361 26.963 1.00 32.00 268 ARG A C 1
ATOM 2180 O O . ARG A 1 268 ? -67.865 18.409 27.306 1.00 32.00 268 ARG A O 1
ATOM 2187 N N . PHE A 1 269 ? -66.940 17.124 25.702 1.00 31.53 269 PHE A N 1
ATOM 2188 C CA . PHE A 1 269 ? -67.161 17.928 24.462 1.00 31.53 269 PHE A CA 1
ATOM 2189 C C . PHE A 1 269 ? -66.037 18.934 24.086 1.00 31.53 269 PHE A C 1
ATOM 2191 O O . PHE A 1 269 ? -65.690 19.801 24.871 1.00 31.53 269 PHE A O 1
ATOM 2198 N N . LYS A 1 270 ? -65.257 18.711 22.999 1.00 31.81 270 LYS A N 1
ATOM 2199 C CA . LYS A 1 270 ? -65.485 19.052 21.555 1.00 31.81 270 LYS A CA 1
ATOM 2200 C C . LYS A 1 270 ? -65.627 20.584 21.348 1.00 31.81 270 LYS A C 1
ATOM 2202 O O . LYS A 1 270 ? -66.486 21.156 21.988 1.00 31.81 270 LYS A O 1
ATOM 2207 N N . VAL A 1 271 ? -64.909 21.327 20.483 1.00 29.59 271 VAL A N 1
ATOM 2208 C CA . VAL A 1 271 ? -64.193 21.057 19.214 1.00 29.59 271 VAL A CA 1
ATOM 2209 C C . VAL A 1 271 ? -63.178 22.197 18.903 1.00 29.59 271 VAL A C 1
ATOM 2211 O O . VAL A 1 271 ? -63.420 23.340 19.266 1.00 29.59 271 VAL A O 1
ATOM 2214 N N . SER A 1 272 ? -62.105 21.844 18.173 1.00 29.56 272 SER A N 1
ATOM 2215 C CA . SER A 1 272 ? -61.316 22.582 17.148 1.00 29.56 272 SER A CA 1
ATOM 2216 C C . SER A 1 272 ? -60.918 24.060 17.303 1.00 29.56 272 SER A C 1
ATOM 2218 O O . SER A 1 272 ? -61.772 24.934 17.246 1.00 29.56 272 SER A O 1
ATOM 2220 N N . SER A 1 273 ? -59.614 24.335 17.155 1.00 32.03 273 SER A N 1
ATOM 2221 C CA . SER A 1 273 ? -59.024 24.919 15.927 1.00 32.03 273 SER A CA 1
ATOM 2222 C C . SER A 1 273 ? -57.526 25.210 16.115 1.00 32.03 273 SER A C 1
ATOM 2224 O O . SER A 1 273 ? -57.174 25.715 17.170 1.00 32.03 273 SER A O 1
ATOM 2226 N N . LEU A 1 274 ? -56.717 24.910 15.079 1.00 29.12 274 LEU A N 1
ATOM 2227 C CA . LEU A 1 274 ? -55.582 25.695 14.531 1.00 29.12 274 LEU A CA 1
ATOM 2228 C C . LEU A 1 274 ? -54.565 26.281 15.544 1.00 29.12 274 LEU A C 1
ATOM 2230 O O . LEU A 1 274 ? -54.934 26.994 16.456 1.00 29.12 274 LEU A O 1
ATOM 2234 N N . SER A 1 275 ? -53.242 26.221 15.432 1.00 26.22 275 SER A N 1
ATOM 2235 C CA . SER A 1 275 ? -52.271 25.922 14.379 1.00 26.22 275 SER A CA 1
ATOM 2236 C C . SER A 1 275 ? -50.901 26.321 14.964 1.00 26.22 275 SER A C 1
ATOM 2238 O O . SER A 1 275 ? -50.870 27.281 15.722 1.00 26.22 275 SER A O 1
ATOM 2240 N N . ARG A 1 276 ? -49.803 25.699 14.490 1.00 28.61 276 ARG A N 1
ATOM 2241 C CA . ARG A 1 276 ? -48.422 26.255 14.365 1.00 28.61 276 ARG A CA 1
ATOM 2242 C C . ARG A 1 276 ? -47.727 26.759 15.653 1.00 28.61 276 ARG A C 1
ATOM 2244 O O . ARG A 1 276 ? -48.273 27.509 16.430 1.00 28.61 276 ARG A O 1
ATOM 2251 N N . GLY A 1 277 ? -46.458 26.496 15.927 1.00 26.50 277 GLY A N 1
ATOM 2252 C CA . GLY A 1 277 ? -45.363 25.943 15.153 1.00 26.50 277 GLY A CA 1
ATOM 2253 C C . GLY A 1 277 ? -44.080 26.173 15.960 1.00 26.50 277 GLY A C 1
ATOM 2254 O O . GLY A 1 277 ? -43.924 27.195 16.623 1.00 26.50 277 GLY A O 1
ATOM 2255 N N . SER A 1 278 ? -43.187 25.190 15.905 1.00 29.75 278 SER A N 1
ATOM 2256 C CA . SER A 1 278 ? -41.756 25.357 16.147 1.00 29.75 278 SER A CA 1
ATOM 2257 C C . SER A 1 278 ? -41.216 26.459 15.225 1.00 29.75 278 SER A C 1
ATOM 2259 O O . SER A 1 278 ? -41.520 26.441 14.031 1.00 29.75 278 SER A O 1
ATOM 2261 N N . SER A 1 279 ? -40.430 27.399 15.758 1.00 26.80 279 SER A N 1
ATOM 2262 C CA . SER A 1 279 ? -39.618 28.314 14.950 1.00 26.80 279 SER A CA 1
ATOM 2263 C C . SER A 1 279 ? -38.163 28.204 15.376 1.00 26.80 279 SER A C 1
ATOM 2265 O O . SER A 1 279 ? -37.788 28.554 16.495 1.00 26.80 279 SER A O 1
ATOM 2267 N N . LEU A 1 280 ? -37.372 27.691 14.440 1.00 36.59 280 LEU A N 1
ATOM 2268 C CA . LEU A 1 280 ? -35.923 27.783 14.379 1.00 36.59 280 LEU A CA 1
ATOM 2269 C C . LEU A 1 280 ? -35.479 29.224 14.079 1.00 36.59 280 LEU A C 1
ATOM 2271 O O . LEU A 1 280 ? -36.251 30.010 13.537 1.00 36.59 280 LEU A O 1
ATOM 2275 N N . GLU A 1 281 ? -34.206 29.467 14.404 1.00 31.36 281 GLU A N 1
ATOM 2276 C CA . GLU A 1 281 ? -33.279 30.492 13.900 1.00 31.36 281 GLU A CA 1
ATOM 2277 C C . GLU A 1 281 ? -33.689 31.976 13.895 1.00 31.36 281 GLU A C 1
ATOM 2279 O O . GLU A 1 281 ? -34.615 32.401 13.218 1.00 31.36 281 GLU A O 1
ATOM 2284 N N . SER A 1 282 ? -32.817 32.815 14.466 1.00 28.89 282 SER A N 1
ATOM 2285 C CA . SER A 1 282 ? -32.251 33.914 13.676 1.00 28.89 282 SER A CA 1
ATOM 2286 C C . SER A 1 282 ? -30.929 34.415 14.252 1.00 28.89 282 SER A C 1
ATOM 2288 O O . SER A 1 282 ? -30.798 34.764 15.423 1.00 28.89 282 SER A O 1
ATOM 2290 N N . LEU A 1 283 ? -29.967 34.497 13.341 1.00 32.06 283 LEU A N 1
ATOM 2291 C CA . LEU A 1 283 ? -28.706 35.219 13.399 1.00 32.06 283 LEU A CA 1
ATOM 2292 C C . LEU A 1 283 ? -28.896 36.724 13.692 1.00 32.06 283 LEU A C 1
ATOM 2294 O O . LEU A 1 283 ? -29.919 37.301 13.316 1.00 32.06 283 LEU A O 1
ATOM 2298 N N . LYS A 1 284 ? -27.804 37.351 14.181 1.00 29.53 284 LYS A N 1
ATOM 2299 C CA . LYS A 1 284 ? -27.154 38.589 13.658 1.00 29.53 284 LYS A CA 1
ATOM 2300 C C . LYS A 1 284 ? -26.918 39.708 14.695 1.00 29.53 284 LYS A C 1
ATOM 2302 O O . LYS A 1 284 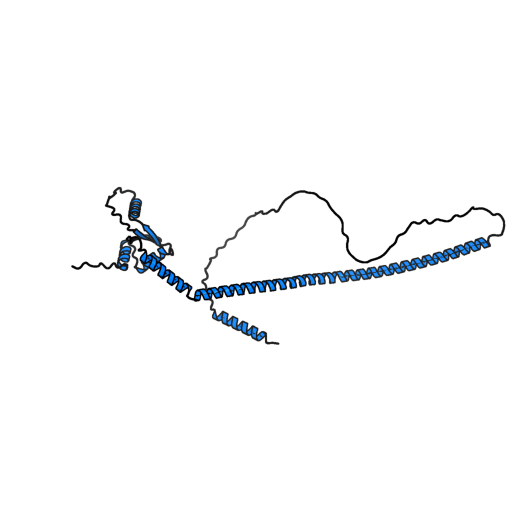? -27.827 40.447 15.035 1.00 29.53 284 LYS A O 1
ATOM 2307 N N . SER A 1 285 ? -25.652 39.932 15.069 1.00 27.92 285 SER A N 1
ATOM 2308 C CA . SER A 1 285 ? -24.920 41.226 14.980 1.00 27.92 285 SER A CA 1
ATOM 2309 C C . SER A 1 285 ? -23.502 41.038 15.569 1.00 27.92 285 SER A C 1
ATOM 2311 O O . SER A 1 285 ? -23.346 40.458 16.632 1.00 27.92 285 SER A O 1
ATOM 2313 N N . LYS A 1 286 ? -22.438 41.119 14.759 1.00 31.52 286 LYS A N 1
ATOM 2314 C CA . LYS A 1 286 ? -21.627 42.290 14.348 1.00 31.52 286 LYS A CA 1
ATOM 2315 C C . LYS A 1 286 ? -20.655 42.844 15.419 1.00 31.52 286 LYS A C 1
ATOM 2317 O O . LYS A 1 286 ? -21.066 43.502 16.359 1.00 31.52 286 LYS A O 1
ATOM 2322 N N . ASN A 1 287 ? -19.366 42.698 15.074 1.00 28.55 287 ASN A N 1
ATOM 2323 C CA . ASN A 1 287 ? -18.227 43.622 15.239 1.00 28.55 287 ASN A CA 1
ATOM 2324 C C . ASN A 1 287 ? -17.525 43.774 16.606 1.00 28.55 287 ASN A C 1
ATOM 2326 O O . ASN A 1 287 ? -18.002 44.509 17.463 1.00 28.55 287 ASN A O 1
ATOM 2330 N N . SER A 1 288 ? -16.272 43.289 16.706 1.00 33.62 288 SER A N 1
ATOM 2331 C CA . SER A 1 288 ? -15.034 44.123 16.722 1.00 33.62 288 SER A CA 1
ATOM 2332 C C . SER A 1 288 ? -13.763 43.331 17.138 1.00 33.62 288 SER A C 1
ATOM 2334 O O . SER A 1 288 ? -13.890 42.225 17.655 1.00 33.62 288 SER A O 1
ATOM 2336 N N . PRO A 1 289 ? -12.533 43.831 16.858 1.00 42.31 289 PRO A N 1
ATOM 2337 C CA . PRO A 1 289 ? -11.359 43.008 16.528 1.00 42.31 289 PRO A CA 1
ATOM 2338 C C . PRO A 1 289 ? -10.236 43.013 17.585 1.00 42.31 289 PRO A C 1
ATOM 2340 O O . PRO A 1 289 ? -10.047 44.015 18.271 1.00 42.31 289 PRO A O 1
ATOM 2343 N N . ARG A 1 290 ? -9.365 41.984 17.607 1.00 29.41 290 ARG A N 1
ATOM 2344 C CA . ARG A 1 290 ? -7.937 42.184 17.948 1.00 29.41 290 ARG A CA 1
ATOM 2345 C C . ARG A 1 290 ? -7.010 41.026 17.554 1.00 29.41 290 ARG A C 1
ATOM 2347 O O . ARG A 1 290 ? -7.296 39.859 17.779 1.00 29.41 290 ARG A O 1
ATOM 2354 N N . ARG A 1 291 ? -5.873 41.426 16.977 1.00 32.25 291 ARG A N 1
ATOM 2355 C CA . ARG A 1 291 ? -4.670 40.662 16.601 1.00 32.25 291 ARG A CA 1
ATOM 2356 C C . ARG A 1 291 ? -4.053 39.954 17.817 1.00 32.25 291 ARG A C 1
ATOM 2358 O O . ARG A 1 291 ? -4.007 40.581 18.866 1.00 32.25 291 ARG A O 1
ATOM 2365 N N . THR A 1 292 ? -3.446 38.777 17.618 1.00 30.94 292 THR A N 1
ATOM 2366 C CA . THR A 1 292 ? -1.976 38.590 17.705 1.00 30.94 292 THR A CA 1
ATOM 2367 C C . THR A 1 292 ? -1.541 37.181 17.293 1.00 30.94 292 THR A C 1
ATOM 2369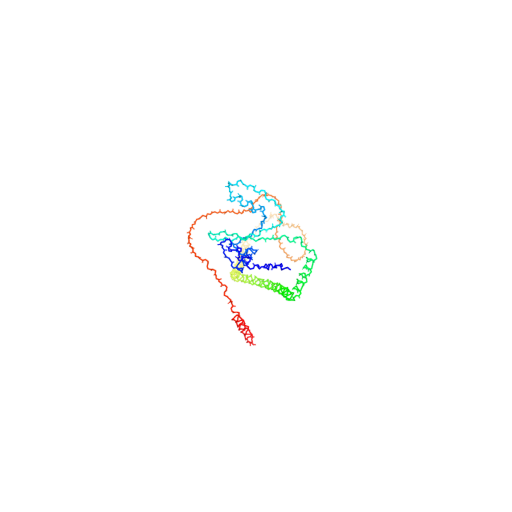 O O . THR A 1 292 ? -2.136 36.179 17.668 1.00 30.94 292 THR A O 1
ATOM 2372 N N . VAL A 1 293 ? -0.467 37.160 16.510 1.00 36.81 293 VAL A N 1
ATOM 2373 C CA . VAL A 1 293 ? 0.324 36.021 16.037 1.00 36.81 293 VAL A CA 1
ATOM 2374 C C . VAL A 1 293 ? 1.088 35.376 17.193 1.00 36.81 293 VAL A C 1
ATOM 2376 O O . VAL A 1 293 ? 1.790 36.105 17.884 1.00 36.81 293 VAL A O 1
ATOM 2379 N N . THR A 1 294 ? 1.099 34.040 17.299 1.00 32.31 294 THR A N 1
ATOM 2380 C CA . THR A 1 294 ? 2.263 33.282 17.809 1.00 32.31 294 THR A CA 1
ATOM 2381 C C . THR A 1 294 ? 2.288 31.822 17.321 1.00 32.31 294 THR A C 1
ATOM 2383 O O . THR A 1 294 ? 1.468 30.989 17.682 1.00 32.31 294 THR A O 1
ATOM 2386 N N . LYS A 1 295 ? 3.292 31.549 16.477 1.00 35.69 295 LYS A N 1
ATOM 2387 C CA . LYS A 1 295 ? 4.043 30.300 16.232 1.00 35.69 295 LYS A CA 1
ATOM 2388 C C . LYS A 1 295 ? 3.535 29.001 16.891 1.00 35.69 295 LYS A C 1
ATOM 2390 O O . LYS A 1 295 ? 3.768 28.759 18.071 1.00 35.69 295 LYS A O 1
ATOM 2395 N N . SER A 1 296 ? 3.059 28.075 16.057 1.00 30.91 296 SER A N 1
ATOM 2396 C CA . SER A 1 296 ? 2.982 26.645 16.382 1.00 30.91 296 SER A CA 1
ATOM 2397 C C . SER A 1 296 ? 4.377 26.007 16.300 1.00 30.91 296 SER A C 1
ATOM 2399 O O . SER A 1 296 ? 4.872 25.712 15.212 1.00 30.91 296 SER A O 1
ATOM 2401 N N . ARG A 1 297 ? 5.021 25.781 17.453 1.00 34.53 297 ARG A N 1
ATOM 2402 C CA . ARG A 1 297 ? 6.151 24.846 17.583 1.00 34.53 297 ARG A CA 1
ATOM 2403 C C . ARG A 1 297 ? 5.589 23.432 17.747 1.00 34.53 297 ARG A C 1
ATOM 2405 O O . ARG A 1 297 ? 4.925 23.148 18.738 1.00 34.53 297 ARG A O 1
ATOM 2412 N N . ARG A 1 298 ? 5.878 22.551 16.784 1.00 37.41 298 ARG A N 1
ATOM 2413 C CA . ARG A 1 298 ? 5.690 21.100 16.922 1.00 37.41 298 ARG A CA 1
ATOM 2414 C C . ARG A 1 298 ? 6.604 20.610 18.048 1.00 37.41 298 ARG A C 1
ATOM 2416 O O . ARG A 1 298 ? 7.823 20.707 17.921 1.00 37.41 298 ARG A O 1
ATOM 2423 N N . PHE A 1 299 ? 6.031 20.125 19.144 1.00 35.19 299 PHE A N 1
ATOM 2424 C CA . PHE A 1 299 ? 6.790 19.421 20.172 1.00 35.19 299 PHE A CA 1
ATOM 2425 C C . PHE A 1 299 ? 6.965 17.966 19.745 1.00 35.19 299 PHE A C 1
ATOM 2427 O O . PHE A 1 299 ? 5.987 17.250 19.537 1.00 35.19 299 PHE A O 1
ATOM 2434 N N . GLY A 1 300 ? 8.226 17.565 19.578 1.00 35.38 300 GLY A N 1
ATOM 2435 C CA . GLY A 1 300 ? 8.623 16.175 19.410 1.00 35.38 300 GLY A CA 1
ATOM 2436 C C . GLY A 1 300 ? 8.256 15.363 20.648 1.00 35.38 300 GLY A C 1
ATOM 2437 O O . GLY A 1 300 ? 8.425 15.819 21.781 1.00 35.38 300 GLY A O 1
ATOM 2438 N N . ILE A 1 301 ? 7.730 14.170 20.401 1.00 40.06 301 ILE A N 1
ATOM 2439 C CA . ILE A 1 301 ? 7.402 13.166 21.406 1.00 40.06 301 ILE A CA 1
ATOM 2440 C C . ILE A 1 301 ? 8.722 12.745 22.055 1.00 40.06 301 ILE A C 1
ATOM 2442 O O . ILE A 1 301 ? 9.555 12.110 21.413 1.00 40.06 301 ILE A O 1
ATOM 2446 N N . LYS A 1 302 ? 8.939 13.153 23.307 1.00 44.66 302 LYS A N 1
ATOM 2447 C CA . LYS A 1 302 ? 9.983 12.563 24.143 1.00 44.66 302 LYS A CA 1
ATOM 2448 C C . LYS A 1 302 ? 9.444 11.240 24.665 1.00 44.66 302 LYS A C 1
ATOM 2450 O O . LYS A 1 302 ? 8.373 11.211 25.268 1.00 44.66 302 LYS A O 1
ATOM 2455 N N . GLU A 1 303 ? 10.187 10.185 24.375 1.00 44.47 303 GLU A N 1
ATOM 2456 C CA . GLU A 1 303 ? 10.067 8.847 24.940 1.00 44.47 303 GLU A CA 1
ATOM 2457 C C . GLU A 1 303 ? 9.788 8.955 26.447 1.00 44.47 303 GLU A C 1
ATOM 2459 O O . GLU A 1 303 ? 10.572 9.527 27.206 1.00 44.47 303 GLU A O 1
ATOM 2464 N N . ILE A 1 304 ? 8.599 8.520 26.861 1.00 52.94 304 ILE A N 1
ATOM 2465 C CA . ILE A 1 304 ? 8.207 8.512 28.268 1.00 52.94 304 ILE A CA 1
ATOM 2466 C C . ILE A 1 304 ? 8.914 7.312 28.886 1.00 52.94 304 ILE A C 1
ATOM 2468 O O . ILE A 1 304 ? 8.636 6.177 28.519 1.00 52.94 304 ILE A O 1
ATOM 2472 N N . ASP A 1 305 ? 9.838 7.574 29.801 1.00 58.06 305 ASP A N 1
ATOM 2473 C CA . ASP A 1 305 ? 10.604 6.552 30.506 1.00 58.06 305 ASP A CA 1
ATOM 2474 C C . ASP A 1 305 ? 9.673 5.723 31.419 1.00 58.06 305 ASP A C 1
ATOM 2476 O O . ASP A 1 305 ? 9.262 6.155 32.505 1.00 58.06 305 ASP A O 1
ATOM 2480 N N . PHE A 1 306 ? 9.255 4.552 30.927 1.00 51.53 306 PHE A N 1
ATOM 2481 C CA . PHE A 1 306 ? 8.230 3.695 31.538 1.00 51.53 306 PHE A CA 1
ATOM 2482 C C . PHE A 1 306 ? 8.646 3.124 32.903 1.00 51.53 306 PHE A C 1
ATOM 2484 O O . PHE A 1 306 ? 7.776 2.818 33.722 1.00 51.53 306 PHE A O 1
ATOM 2491 N N . GLY A 1 307 ? 9.948 3.068 33.208 1.00 65.50 307 GLY A N 1
ATOM 2492 C CA . GLY A 1 307 ? 10.448 2.542 34.485 1.00 65.50 307 GLY A CA 1
ATOM 2493 C C . GLY A 1 307 ? 9.998 3.360 35.703 1.00 65.50 307 GLY A C 1
ATOM 2494 O O . GLY A 1 307 ? 9.730 2.813 36.777 1.00 65.50 307 GLY A O 1
ATOM 2495 N N . ASN A 1 308 ? 9.821 4.675 35.536 1.00 70.88 308 ASN A N 1
ATOM 2496 C CA . ASN A 1 308 ? 9.338 5.549 36.608 1.00 70.88 308 ASN A CA 1
ATOM 2497 C C . ASN A 1 308 ? 7.831 5.358 36.870 1.00 70.88 308 ASN A C 1
ATOM 2499 O O . ASN A 1 308 ? 7.354 5.500 37.998 1.00 70.88 308 ASN A O 1
ATOM 2503 N N . LEU A 1 309 ? 7.063 5.004 35.835 1.00 73.44 309 LEU A N 1
ATOM 2504 C CA . LEU A 1 309 ? 5.628 4.770 35.973 1.00 73.44 309 LEU A CA 1
ATOM 2505 C C . LEU A 1 309 ? 5.348 3.430 36.660 1.00 73.44 309 LEU A C 1
ATOM 2507 O O . LEU A 1 309 ? 4.533 3.385 37.581 1.00 73.44 309 LEU A O 1
ATOM 2511 N N . GLU A 1 310 ? 6.067 2.373 36.287 1.00 78.38 310 GLU A N 1
ATOM 2512 C CA . GLU A 1 310 ? 5.946 1.054 36.921 1.00 78.38 310 GLU A CA 1
ATOM 2513 C C . GLU A 1 310 ? 6.340 1.088 38.401 1.00 78.38 310 GLU A C 1
ATOM 2515 O O . GLU A 1 310 ? 5.602 0.588 39.253 1.00 78.38 310 GLU A O 1
ATOM 2520 N N . SER A 1 311 ? 7.434 1.779 38.732 1.00 78.62 311 SER A N 1
ATOM 2521 C CA . SER A 1 311 ? 7.877 1.966 40.122 1.00 78.62 311 SER A CA 1
ATOM 2522 C C . SER A 1 311 ? 6.819 2.678 40.976 1.00 78.62 311 SER A C 1
ATOM 2524 O O . SER A 1 311 ? 6.583 2.336 42.142 1.00 78.62 311 SER A O 1
ATOM 2526 N N . ARG A 1 312 ? 6.121 3.655 40.385 1.00 78.38 312 ARG A N 1
ATOM 2527 C CA . ARG A 1 312 ? 5.072 4.426 41.062 1.00 78.38 312 ARG A CA 1
ATOM 2528 C C . ARG A 1 312 ? 3.779 3.629 41.224 1.00 78.38 312 ARG A C 1
ATOM 2530 O O . ARG A 1 312 ? 3.143 3.722 42.272 1.00 78.38 312 ARG A O 1
ATOM 2537 N N . ILE A 1 313 ? 3.434 2.794 40.245 1.00 87.38 313 ILE A N 1
ATOM 2538 C CA . ILE A 1 313 ? 2.316 1.846 40.337 1.00 87.38 313 ILE A CA 1
ATOM 2539 C C . ILE A 1 313 ? 2.580 0.823 41.448 1.00 87.38 313 ILE A C 1
ATOM 2541 O O . ILE A 1 313 ? 1.710 0.611 42.293 1.00 87.38 313 ILE A O 1
ATOM 2545 N N . HIS A 1 314 ? 3.788 0.260 41.514 1.00 84.38 314 HIS A N 1
ATOM 2546 C CA . HIS A 1 314 ? 4.165 -0.682 42.570 1.00 84.38 314 HIS A CA 1
ATOM 2547 C C . HIS A 1 314 ? 4.089 -0.058 43.969 1.00 84.38 314 HIS A C 1
ATOM 2549 O O . HIS A 1 314 ? 3.583 -0.681 44.904 1.00 84.38 314 HIS A O 1
ATOM 2555 N N . THR A 1 315 ? 4.539 1.190 44.111 1.00 81.38 315 THR A N 1
ATOM 2556 C CA . THR A 1 315 ? 4.477 1.925 45.384 1.00 81.38 315 THR A CA 1
ATOM 2557 C C . THR A 1 315 ? 3.029 2.156 45.828 1.00 81.38 315 THR A C 1
ATOM 2559 O O . THR A 1 315 ? 2.693 1.909 46.985 1.00 81.38 315 THR A O 1
ATOM 2562 N N . LEU A 1 316 ? 2.142 2.548 44.908 1.00 80.19 316 LEU A N 1
ATOM 2563 C CA . LEU A 1 316 ? 0.720 2.751 45.208 1.00 80.19 316 LEU A CA 1
ATOM 2564 C C . LEU A 1 316 ? 0.001 1.441 45.556 1.00 80.19 316 LEU A C 1
ATOM 2566 O O . LEU A 1 316 ? -0.803 1.407 46.485 1.00 80.19 316 LEU A O 1
ATOM 2570 N N . GLN A 1 317 ? 0.323 0.344 44.866 1.00 84.94 317 GLN A N 1
ATOM 2571 C CA . GLN A 1 317 ? -0.207 -0.983 45.194 1.00 84.94 317 GLN A CA 1
ATOM 2572 C C . GLN A 1 317 ? 0.250 -1.462 46.577 1.00 84.94 317 GLN A C 1
ATOM 2574 O O . GLN A 1 317 ? -0.532 -2.085 47.295 1.00 84.94 317 GLN A O 1
ATOM 2579 N N . LYS A 1 318 ? 1.494 -1.155 46.966 1.00 84.94 318 LYS A N 1
ATOM 2580 C CA . LYS A 1 318 ? 2.021 -1.454 48.302 1.00 84.94 318 LYS A CA 1
ATOM 2581 C C . LYS A 1 318 ? 1.294 -0.650 49.382 1.00 84.94 318 LYS A C 1
ATOM 2583 O O . LYS A 1 318 ? 0.812 -1.234 50.342 1.00 84.94 318 LYS A O 1
ATOM 2588 N N . MET A 1 319 ? 1.112 0.656 49.177 1.00 74.12 319 MET A N 1
ATOM 2589 C CA . MET A 1 319 ? 0.378 1.513 50.118 1.00 74.12 319 MET A CA 1
ATOM 2590 C C . MET A 1 319 ? -1.084 1.087 50.299 1.00 74.12 319 MET A C 1
ATOM 2592 O O . MET A 1 319 ? -1.598 1.118 51.414 1.00 74.12 319 MET A O 1
ATOM 2596 N N . LEU A 1 320 ? -1.752 0.658 49.224 1.00 76.50 320 LEU A N 1
ATOM 2597 C CA . LEU A 1 320 ? -3.116 0.131 49.305 1.00 76.50 320 LEU A CA 1
ATOM 2598 C C . LEU A 1 320 ? -3.173 -1.200 50.059 1.00 76.50 320 LEU A C 1
ATOM 2600 O O . LEU A 1 320 ? -4.101 -1.420 50.826 1.00 76.50 320 LEU A O 1
ATOM 2604 N N . ARG A 1 321 ? -2.182 -2.077 49.877 1.00 75.88 321 ARG A N 1
ATOM 2605 C CA . ARG A 1 321 ? -2.108 -3.357 50.592 1.00 75.88 321 ARG A CA 1
ATOM 2606 C C . ARG A 1 321 ? -1.855 -3.159 52.088 1.00 75.88 321 ARG A C 1
ATOM 2608 O O . ARG A 1 321 ? -2.506 -3.810 52.899 1.00 75.88 321 ARG A O 1
ATOM 2615 N N . ASP A 1 322 ? -0.957 -2.245 52.436 1.00 72.94 322 ASP A N 1
ATOM 2616 C CA . ASP A 1 322 ? -0.568 -1.990 53.824 1.00 72.94 322 ASP A CA 1
ATOM 2617 C C . ASP A 1 322 ? -1.651 -1.193 54.581 1.00 72.94 322 ASP A C 1
ATOM 2619 O O . ASP A 1 322 ? -1.866 -1.418 55.768 1.00 72.94 322 ASP A O 1
ATOM 2623 N N . GLY A 1 323 ? -2.409 -0.328 53.891 1.00 60.31 323 GLY A N 1
ATOM 2624 C CA . GLY A 1 323 ? -3.535 0.416 54.471 1.00 60.31 323 GLY A CA 1
ATOM 2625 C C . GLY A 1 323 ? -4.801 -0.412 54.742 1.00 60.31 323 GLY A C 1
ATOM 2626 O O . GLY A 1 323 ? -5.652 0.033 55.505 1.00 60.31 323 GLY A O 1
ATOM 2627 N N . ILE A 1 324 ? -4.936 -1.606 54.150 1.00 55.41 324 ILE A N 1
ATOM 2628 C CA . ILE A 1 324 ? -6.090 -2.505 54.358 1.00 55.41 324 ILE A CA 1
ATOM 2629 C C . ILE A 1 324 ? -5.891 -3.425 55.583 1.00 55.41 324 ILE A C 1
ATOM 2631 O O . ILE A 1 324 ? -6.864 -3.965 56.096 1.00 55.41 324 ILE A O 1
ATOM 2635 N N . ASN A 1 325 ? -4.665 -3.554 56.108 1.00 49.47 325 ASN A N 1
ATOM 2636 C CA . ASN A 1 325 ? -4.344 -4.420 57.256 1.00 49.47 325 ASN A CA 1
ATOM 2637 C C . ASN A 1 325 ? -4.293 -3.688 58.614 1.00 49.47 325 ASN A C 1
ATOM 2639 O O . ASN A 1 325 ? -3.764 -4.223 59.585 1.00 49.47 325 ASN A O 1
ATOM 2643 N N . LEU A 1 326 ? -4.838 -2.473 58.701 1.00 51.28 326 LEU A N 1
ATOM 2644 C CA . LEU A 1 326 ? -5.083 -1.778 59.968 1.00 51.28 326 LEU A CA 1
ATOM 2645 C C . LEU A 1 326 ? -6.570 -1.884 60.321 1.00 51.28 326 LEU A C 1
ATOM 2647 O O . LEU A 1 326 ? -7.321 -0.928 60.137 1.00 51.28 326 LEU A O 1
ATOM 2651 N N . ASN A 1 327 ? -6.982 -3.071 60.767 1.00 42.25 327 ASN A N 1
ATOM 2652 C CA . ASN A 1 327 ? -8.113 -3.281 61.676 1.00 42.25 327 ASN A CA 1
ATOM 2653 C C . ASN A 1 327 ? -8.073 -4.687 62.268 1.00 42.25 327 ASN A C 1
ATOM 2655 O O . ASN A 1 327 ? -8.063 -5.654 61.473 1.00 42.25 327 ASN A O 1
#

pLDDT: mean 70.41, std 24.28, range [26.22, 97.56]

Radius of gyration: 59.8 Å; chains: 1; bounding box: 157×65×139 Å

Foldseek 3Di:
DDDDPPPPDVQVVQQVLCVVQVHGDGPVRVVVLVVCQVVVVDPQKHKDKADPVVVVVVVCVVDPDDPDPDPDDPPPFPKIWIWIWGHDPPDTTTRTDIDHDPPDDDPVVVVVVVVVVVVVVVVVVPPCVVVVVVVVVVVVVVVVVVVVVVVVVVVVVVVVVVVVVVVVVVVVVVCVVVVVVVVVVVVVVVVVVVVVVVVVVVVVVVVVVVVVVVVVVVVVVVVVVVVPDDDDDDDDDPDDDDDDDDDDDDDDDDDDDDDDDDDDDDDDDDDDDDDDDDDDDDDDDDDDDDDDDDDDDDDDDDDDPCVVVVVVVVVVVVVVVVVVPPD

InterPro domains:
  IPR049733 Coiled-coil domain-containing protein 61, N-terminal head domain [PF27933] (14-106)
  IPR049733 Coiled-coil domain-containing protein 61, N-terminal head domain [cd22284] (14-101)

Sequence (327 aa):
MISTQNSWDPKLDIENLTHKTGNYKQFDIFVNMLQSGLLKTSECVSLDLLTFKDLELLRSRRIEGSSNSSTLNHKTSNRRYLILTYTVEFDRIHYPLPLEYCGPPDPAILQATIRRLEAEVEKLQNTGINRDFQRRIEQLTIANKKLVEENRNFASGGWWILKYCTIFRLEYFIFNYSGKGVRRLLAAIKTLENSVAEERANFRARIKKLRAENLALTLKLHHNELASRKPGDGSPALKRRTPPPVSSQSRRSNVFRSRSRSPSDSERFKVSSLSRGSSLESLKSKNSPRRTVTKSRRFGIKEIDFGNLESRIHTLQKMLRDGINLN

Organism: Cephus cinctus (NCBI:txid211228)

Secondary structure (DSSP, 8-state):
---------HHHHHHHHHHHTTS---HHHHHHHHHHHHHT--TTEEEEEEEHHHHHHHHHHH-TT--------------EEEEEEEE-SS-EEEEEEEE----SPPHHHHHHHHHHHHHHHHHHHHSTHHHHHHHHHHHHHHHHHHHHHHHHHHHHHHHHHHHHHHHHHHHHHHHHHHHHHHHHHHHHHHHHHHHHHHHHHHHHHHHHHHHHHHHHHHHHHHHHHHHT-----------------------------------------------------------------------------HHHHHHHHHHHHHHHHHHTS--